Protein AF-A0A813LW85-F1 (afdb_monomer)

Secondary structure (DSSP, 8-state):
-PPPP-----HHHHHTS-HHHHHHHHHHHHHHHHHHHHHT---SSHHHHHHHHHHHHHHHT--HHHHHHHHHHHHHH-GGGTTT-HHHHHHHHHHHHH----------HHHHHHHHHHHHHTT-HHHHHHHHHHHHHT--HHHHHH---TTSTT---TTTT--HHHHHHHHHHHHHHTT-----TTGGGGTTTTTTT--HHHHHHHTT-S-HHHHHHHHHHHHHHHHHHHHHHHHTHHHHHHHHHH---S-SS--TT-----S---HHHHHHH--

Structure (mmCIF, N/CA/C/O backbone):
data_AF-A0A813LW85-F1
#
_entry.id   AF-A0A813LW85-F1
#
loop_
_atom_site.group_PDB
_atom_site.id
_atom_site.type_symbol
_atom_site.label_atom_id
_atom_site.label_alt_id
_atom_site.label_comp_id
_atom_site.label_asym_id
_atom_site.label_entity_id
_atom_site.label_seq_id
_atom_site.pdbx_PDB_ins_code
_atom_site.Cartn_x
_atom_site.Cartn_y
_atom_site.Cartn_z
_atom_site.occupancy
_atom_site.B_iso_or_equiv
_atom_site.auth_seq_id
_atom_site.auth_comp_id
_atom_site.auth_asym_id
_atom_site.auth_atom_id
_atom_site.pdbx_PDB_model_num
ATOM 1 N N . MET A 1 1 ? 9.545 -14.400 -36.580 1.00 50.72 1 MET A N 1
ATOM 2 C CA . MET A 1 1 ? 9.405 -14.314 -35.108 1.00 50.72 1 MET A CA 1
ATOM 3 C C . MET A 1 1 ? 10.686 -13.725 -34.541 1.00 50.72 1 MET A C 1
ATOM 5 O O . MET A 1 1 ? 11.704 -14.405 -34.550 1.00 50.72 1 MET A O 1
ATOM 9 N N . ILE A 1 2 ? 10.669 -12.461 -34.119 1.00 50.00 2 ILE A N 1
ATOM 10 C CA . ILE A 1 2 ? 11.832 -11.831 -33.481 1.00 50.00 2 ILE A CA 1
ATOM 11 C C . ILE A 1 2 ? 11.899 -12.356 -32.045 1.00 50.00 2 ILE A C 1
ATOM 13 O O . ILE A 1 2 ? 10.949 -12.202 -31.279 1.00 50.00 2 ILE A O 1
ATOM 17 N N . ARG A 1 3 ? 12.985 -13.051 -31.694 1.00 51.91 3 ARG A N 1
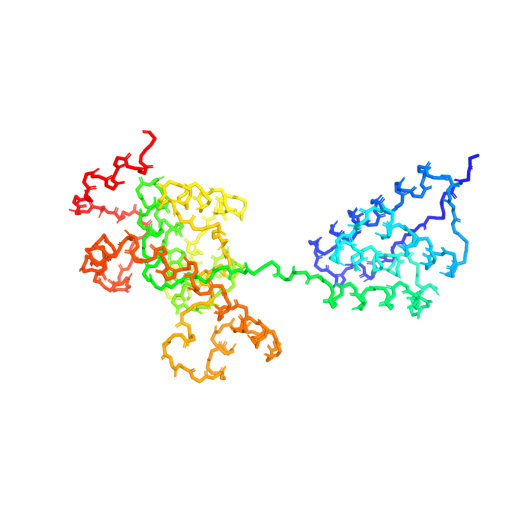ATOM 18 C CA . ARG A 1 3 ? 13.191 -13.559 -30.335 1.00 51.91 3 ARG A CA 1
ATOM 19 C C . ARG A 1 3 ? 13.613 -12.369 -29.467 1.00 51.91 3 ARG A C 1
ATOM 21 O O . ARG A 1 3 ? 14.644 -11.775 -29.778 1.00 51.91 3 ARG A O 1
ATOM 28 N N . PRO A 1 4 ? 12.861 -11.995 -28.419 1.00 56.00 4 PRO A N 1
ATOM 29 C CA . PRO A 1 4 ? 13.259 -10.883 -27.569 1.00 56.00 4 PRO A CA 1
ATOM 30 C C . PRO A 1 4 ? 14.646 -11.164 -26.969 1.00 56.00 4 PRO A C 1
ATOM 32 O O . P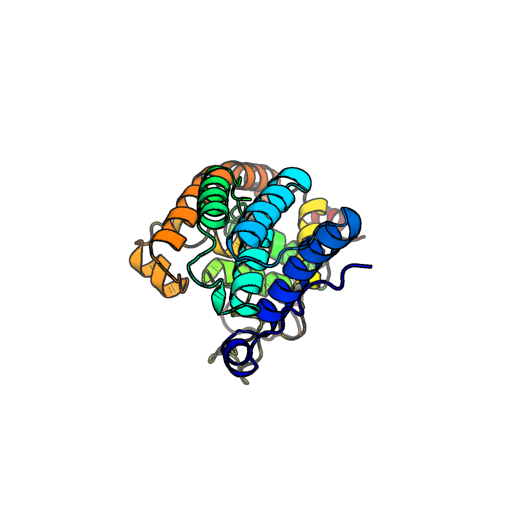RO A 1 4 ? 14.936 -12.323 -26.636 1.00 56.00 4 PRO A O 1
ATOM 35 N N . PRO A 1 5 ? 15.512 -10.142 -26.839 1.00 59.53 5 PRO A N 1
ATOM 36 C CA . PRO A 1 5 ? 16.817 -10.311 -26.216 1.00 59.53 5 PRO A CA 1
ATOM 37 C C . PRO A 1 5 ? 16.637 -10.915 -24.823 1.00 59.53 5 PRO A C 1
ATOM 39 O O . PRO A 1 5 ? 15.763 -10.513 -24.050 1.00 59.53 5 PRO A O 1
ATOM 42 N N . ALA A 1 6 ? 17.441 -11.931 -24.513 1.00 68.88 6 ALA A N 1
ATOM 43 C CA . ALA A 1 6 ? 17.325 -12.660 -23.261 1.00 68.88 6 ALA A CA 1
ATOM 44 C C . ALA A 1 6 ? 17.820 -11.786 -22.099 1.00 68.88 6 ALA A C 1
ATOM 46 O O . ALA A 1 6 ? 18.985 -11.846 -21.717 1.00 68.88 6 ALA A O 1
ATOM 47 N N . LEU A 1 7 ? 16.919 -10.993 -21.520 1.00 74.12 7 LEU A N 1
ATOM 48 C CA . LEU A 1 7 ? 17.138 -10.297 -20.257 1.00 74.12 7 LEU A CA 1
ATOM 49 C C . LEU A 1 7 ? 17.385 -11.340 -19.157 1.00 74.12 7 LEU A C 1
ATOM 51 O O . LEU A 1 7 ? 16.452 -11.969 -18.652 1.00 74.12 7 LEU A O 1
ATOM 55 N N . ARG A 1 8 ? 18.656 -11.556 -18.804 1.00 75.31 8 ARG A N 1
ATOM 56 C CA . ARG A 1 8 ? 19.068 -12.481 -17.744 1.00 75.31 8 ARG A CA 1
ATOM 57 C C . ARG A 1 8 ? 19.844 -11.713 -16.677 1.00 75.31 8 ARG A C 1
ATOM 59 O O . ARG A 1 8 ? 20.945 -11.244 -16.951 1.00 75.31 8 ARG A O 1
ATOM 66 N N . PRO A 1 9 ? 19.310 -11.589 -15.453 1.00 76.81 9 PRO A N 1
ATOM 67 C CA . PRO A 1 9 ? 20.045 -10.948 -14.374 1.00 76.81 9 PRO A CA 1
ATOM 68 C C . PRO A 1 9 ? 21.252 -11.801 -13.969 1.00 76.81 9 PRO A C 1
ATOM 70 O O . PRO A 1 9 ? 21.152 -13.025 -13.858 1.00 76.81 9 PRO A O 1
ATOM 73 N N . ALA A 1 10 ? 22.386 -11.149 -13.704 1.00 76.88 10 ALA A N 1
ATOM 74 C CA . ALA A 1 10 ? 23.555 -11.821 -13.146 1.00 76.88 10 ALA A CA 1
ATOM 75 C C . ALA A 1 10 ? 23.212 -12.431 -11.764 1.00 76.88 10 ALA A C 1
ATOM 77 O O . ALA A 1 10 ? 22.616 -11.742 -10.932 1.00 76.88 10 ALA A O 1
ATOM 78 N N . PRO A 1 11 ? 23.608 -13.681 -11.452 1.00 77.25 11 PRO A N 1
ATOM 79 C CA . PRO A 1 11 ? 23.249 -14.335 -10.186 1.00 77.25 11 PRO A CA 1
ATOM 80 C C . PRO A 1 11 ? 23.641 -13.523 -8.940 1.00 77.25 11 PRO A C 1
ATOM 82 O O . PRO A 1 11 ? 22.876 -13.416 -7.980 1.00 77.25 11 PRO A O 1
ATOM 85 N N . VAL A 1 12 ? 24.806 -12.869 -8.990 1.00 80.56 12 VAL A N 1
ATOM 86 C CA . VAL A 1 12 ? 25.365 -12.070 -7.887 1.00 80.56 12 VAL A CA 1
ATOM 87 C C . VAL A 1 12 ? 24.507 -10.842 -7.562 1.00 80.56 12 VAL A C 1
ATOM 89 O O . VAL A 1 12 ? 24.385 -10.455 -6.399 1.00 80.56 12 VAL A O 1
ATOM 92 N N . SER A 1 13 ? 23.879 -10.220 -8.564 1.00 79.31 13 SER A N 1
ATOM 93 C CA . SER A 1 13 ? 23.076 -9.010 -8.357 1.00 79.31 13 SER A CA 1
ATOM 94 C C . SER A 1 13 ? 21.699 -9.315 -7.754 1.00 79.31 13 SER A C 1
ATOM 96 O O . SER A 1 13 ? 21.132 -8.468 -7.058 1.00 79.31 13 SER A O 1
ATOM 98 N N . LEU A 1 14 ? 21.186 -10.534 -7.961 1.00 82.50 14 LEU A N 1
ATOM 99 C CA . LEU A 1 14 ? 19.958 -11.020 -7.332 1.00 82.50 14 LEU A CA 1
ATOM 100 C C . LEU A 1 14 ? 20.158 -11.386 -5.861 1.00 82.50 14 LEU A C 1
ATOM 102 O O . LEU A 1 14 ? 19.285 -11.079 -5.052 1.00 82.50 14 LEU A O 1
ATOM 106 N N . ALA A 1 15 ? 21.302 -11.981 -5.505 1.00 83.00 15 ALA A N 1
ATOM 107 C CA . ALA A 1 15 ? 21.584 -12.438 -4.141 1.00 83.00 15 ALA A CA 1
ATOM 108 C C . ALA A 1 15 ? 21.560 -11.307 -3.093 1.00 83.00 15 ALA A C 1
ATOM 110 O O . ALA A 1 15 ? 21.264 -11.541 -1.927 1.00 83.00 15 ALA A O 1
ATOM 111 N N . ARG A 1 16 ? 21.827 -10.060 -3.507 1.00 87.38 16 ARG A N 1
ATOM 112 C CA . ARG A 1 16 ? 21.812 -8.880 -2.622 1.00 87.38 16 ARG A CA 1
ATOM 113 C C . ARG A 1 16 ? 20.416 -8.306 -2.362 1.00 87.38 16 ARG A C 1
ATOM 115 O O . ARG A 1 16 ? 20.284 -7.364 -1.583 1.00 87.38 16 ARG A O 1
ATOM 122 N N . ARG A 1 17 ? 19.375 -8.793 -3.043 1.00 87.69 17 ARG A N 1
ATOM 123 C CA . ARG A 1 17 ? 18.021 -8.227 -2.965 1.00 87.69 17 ARG A CA 1
ATOM 124 C C . ARG A 1 17 ? 17.099 -9.134 -2.164 1.00 87.69 17 ARG A C 1
ATOM 126 O O . ARG A 1 17 ? 17.175 -10.354 -2.243 1.00 87.69 17 ARG A O 1
ATOM 133 N N . GLN A 1 18 ? 16.167 -8.518 -1.441 1.00 86.50 18 GLN A N 1
ATOM 134 C CA . GLN A 1 18 ? 15.122 -9.251 -0.731 1.00 86.50 18 GLN A CA 1
ATOM 135 C C . GLN A 1 18 ? 14.281 -10.090 -1.721 1.00 86.50 18 GLN A C 1
ATOM 137 O O . GLN A 1 18 ? 13.931 -9.579 -2.794 1.00 86.50 18 GLN A O 1
ATOM 142 N N . PRO A 1 19 ? 13.899 -11.339 -1.384 1.00 86.62 19 PRO A N 1
ATOM 143 C CA . PRO A 1 19 ? 13.147 -12.217 -2.291 1.00 86.62 19 PRO A CA 1
ATOM 144 C C . PRO A 1 19 ? 11.820 -11.621 -2.790 1.00 86.62 19 PRO A C 1
ATOM 146 O O . PRO A 1 19 ? 11.432 -11.808 -3.948 1.00 86.62 19 PRO A O 1
ATOM 149 N N . SER A 1 20 ? 11.142 -10.844 -1.941 1.00 86.12 20 SER A N 1
ATOM 150 C CA . SER A 1 20 ? 9.914 -10.123 -2.295 1.00 86.12 20 SER A CA 1
ATOM 151 C C . SER A 1 20 ? 10.159 -9.064 -3.375 1.00 86.12 20 SER A C 1
ATOM 153 O O . SER A 1 20 ? 9.377 -8.952 -4.321 1.00 86.12 20 SER A O 1
ATOM 155 N N . THR A 1 21 ? 11.279 -8.341 -3.296 1.00 90.62 21 THR A N 1
ATOM 156 C CA . THR A 1 21 ? 11.695 -7.359 -4.306 1.00 90.62 21 THR A CA 1
ATOM 157 C C . THR A 1 21 ? 11.977 -8.031 -5.644 1.00 90.62 21 THR A C 1
ATOM 159 O O . THR A 1 21 ? 11.500 -7.558 -6.672 1.00 90.62 21 THR A O 1
ATOM 162 N N . VAL A 1 22 ? 12.692 -9.163 -5.643 1.00 91.50 22 VAL A N 1
ATOM 163 C CA . VAL A 1 22 ? 12.979 -9.926 -6.872 1.00 91.50 22 VAL A CA 1
ATOM 164 C C . VAL A 1 22 ? 11.690 -10.432 -7.517 1.00 91.50 22 VAL A C 1
ATOM 166 O O . VAL A 1 22 ? 11.515 -10.318 -8.730 1.00 91.50 22 VAL A O 1
ATOM 169 N N . THR A 1 23 ? 10.757 -10.938 -6.709 1.00 91.62 23 THR A N 1
ATOM 170 C CA . THR A 1 23 ? 9.430 -11.356 -7.182 1.00 91.62 23 THR A CA 1
ATOM 171 C C . THR A 1 23 ? 8.680 -10.190 -7.828 1.00 91.62 23 THR A C 1
ATOM 173 O O . THR A 1 23 ? 8.127 -10.337 -8.919 1.00 91.62 23 THR A O 1
ATOM 176 N N . ASN A 1 24 ? 8.709 -9.006 -7.206 1.00 93.56 24 ASN A N 1
ATOM 177 C CA . ASN A 1 24 ? 8.063 -7.820 -7.760 1.00 93.56 24 ASN A CA 1
ATOM 178 C C . ASN A 1 24 ? 8.712 -7.350 -9.073 1.00 93.56 24 ASN A C 1
ATOM 180 O O . ASN A 1 24 ? 7.995 -7.025 -10.017 1.00 93.56 24 ASN A O 1
ATOM 184 N N . TYR A 1 25 ? 10.044 -7.361 -9.154 1.00 95.69 25 TYR A N 1
ATOM 185 C CA . TYR A 1 25 ? 10.794 -7.026 -10.369 1.00 95.69 25 TYR A CA 1
ATOM 186 C C . TYR A 1 25 ? 10.431 -7.950 -11.525 1.00 95.69 25 TYR A C 1
ATOM 188 O O . TYR A 1 25 ? 10.063 -7.472 -12.594 1.00 95.69 25 TYR A O 1
ATOM 196 N N . ARG A 1 26 ? 10.445 -9.268 -11.291 1.00 94.12 26 ARG A N 1
ATOM 197 C CA . ARG A 1 26 ? 10.040 -10.262 -12.295 1.00 94.12 26 ARG A CA 1
ATOM 198 C C . ARG A 1 26 ? 8.621 -10.015 -12.787 1.00 94.12 26 ARG A C 1
ATOM 200 O O . ARG A 1 26 ? 8.392 -10.002 -13.989 1.00 94.12 26 ARG A O 1
ATOM 207 N N . ARG A 1 27 ? 7.681 -9.790 -11.865 1.00 96.31 27 ARG A N 1
ATOM 208 C CA . ARG A 1 27 ? 6.279 -9.526 -12.205 1.00 96.31 27 ARG A CA 1
ATOM 209 C C . ARG A 1 27 ? 6.133 -8.288 -13.092 1.00 96.31 27 ARG A C 1
ATOM 211 O O . ARG A 1 27 ? 5.474 -8.373 -14.119 1.00 96.31 27 ARG A O 1
ATOM 218 N N . CYS A 1 28 ? 6.731 -7.160 -12.709 1.00 97.50 28 CYS A N 1
ATOM 219 C CA . CYS A 1 28 ? 6.573 -5.902 -13.446 1.00 97.50 28 CYS A CA 1
ATOM 220 C C . CYS A 1 28 ? 7.301 -5.934 -14.795 1.00 97.50 28 CYS A C 1
ATOM 222 O O . CYS A 1 28 ? 6.727 -5.523 -15.798 1.00 97.50 28 CYS A O 1
ATOM 224 N N . LEU A 1 29 ? 8.507 -6.509 -14.846 1.00 96.81 29 LEU A N 1
ATOM 225 C CA . LEU A 1 29 ? 9.231 -6.708 -16.102 1.00 96.81 29 LEU A CA 1
ATOM 226 C C . LEU A 1 29 ? 8.462 -7.626 -17.061 1.00 96.81 29 LEU A C 1
ATOM 228 O O . LEU A 1 29 ? 8.415 -7.364 -18.255 1.00 96.81 29 LEU A O 1
ATOM 232 N N . LEU A 1 30 ? 7.819 -8.681 -16.552 1.00 95.81 30 LEU A N 1
ATOM 233 C CA . LEU A 1 30 ? 7.014 -9.577 -17.381 1.00 95.81 30 LEU A CA 1
ATOM 234 C C . LEU A 1 30 ? 5.791 -8.874 -17.987 1.00 95.81 30 LEU A C 1
ATOM 236 O O . LEU A 1 30 ? 5.419 -9.200 -19.109 1.00 95.81 30 LEU A O 1
ATOM 240 N N . LEU A 1 31 ? 5.169 -7.924 -17.279 1.00 96.88 31 LEU A N 1
ATOM 241 C CA . LEU A 1 31 ? 4.070 -7.122 -17.837 1.00 96.88 31 LEU A CA 1
ATOM 242 C C . LEU A 1 31 ? 4.548 -6.279 -19.025 1.00 96.88 31 LEU A C 1
ATOM 244 O O . LEU A 1 31 ? 3.904 -6.299 -20.070 1.00 96.88 31 LEU A O 1
ATOM 248 N N . PHE A 1 32 ? 5.701 -5.622 -18.883 1.00 97.50 32 PHE A N 1
ATOM 249 C CA . PHE A 1 32 ? 6.344 -4.882 -19.968 1.00 97.50 32 PHE A CA 1
ATOM 250 C C . PHE A 1 32 ? 6.691 -5.793 -21.158 1.00 97.50 32 PHE A C 1
ATOM 252 O O . PHE A 1 32 ? 6.283 -5.531 -22.282 1.00 97.50 32 PHE A O 1
ATOM 259 N N . LEU A 1 33 ? 7.356 -6.927 -20.919 1.00 96.38 33 LEU A N 1
ATOM 260 C CA . LEU A 1 33 ? 7.738 -7.850 -21.996 1.00 96.38 33 LEU A CA 1
ATOM 261 C C . LEU A 1 33 ? 6.530 -8.463 -22.717 1.00 96.38 33 LEU A C 1
ATOM 263 O O . LEU A 1 33 ? 6.587 -8.687 -23.925 1.00 96.38 33 LEU A O 1
ATOM 267 N N . LYS A 1 34 ? 5.427 -8.723 -22.002 1.00 96.12 34 LYS A N 1
ATOM 268 C CA . LYS A 1 34 ? 4.160 -9.146 -22.617 1.00 96.12 34 LYS A CA 1
ATOM 269 C C . LYS A 1 34 ? 3.586 -8.062 -23.522 1.00 96.12 34 LYS A C 1
ATOM 271 O O . LYS A 1 34 ? 3.104 -8.391 -24.600 1.00 96.12 34 LYS A O 1
ATOM 276 N N . TRP A 1 35 ? 3.654 -6.800 -23.102 1.00 97.31 35 TRP A N 1
ATOM 277 C CA . TRP A 1 35 ? 3.246 -5.674 -23.936 1.00 97.31 35 TRP A CA 1
ATOM 278 C C . TRP A 1 35 ? 4.113 -5.561 -25.195 1.00 97.31 35 TRP A C 1
ATOM 280 O O . TRP A 1 35 ? 3.555 -5.438 -26.284 1.00 97.31 35 TRP A O 1
ATOM 290 N N . CYS A 1 36 ? 5.440 -5.715 -25.075 1.00 97.12 36 CYS A N 1
ATOM 291 C CA . CYS A 1 36 ? 6.332 -5.730 -26.237 1.00 97.12 36 CYS A CA 1
ATOM 292 C C . CYS A 1 36 ? 5.972 -6.856 -27.213 1.00 97.12 36 CYS A C 1
ATOM 294 O O . CYS A 1 36 ? 5.861 -6.632 -28.415 1.00 97.12 36 CYS A O 1
ATOM 296 N N . ALA A 1 37 ? 5.746 -8.065 -26.689 1.00 95.50 37 ALA A N 1
ATOM 297 C CA . ALA A 1 37 ? 5.368 -9.221 -27.495 1.00 95.50 37 ALA A CA 1
ATOM 298 C C . ALA A 1 37 ? 4.016 -9.025 -28.200 1.00 95.50 37 ALA A C 1
ATOM 300 O O . ALA A 1 37 ? 3.881 -9.404 -29.360 1.00 95.50 37 ALA A O 1
ATOM 301 N N . TYR A 1 38 ? 3.038 -8.417 -27.523 1.00 96.44 38 TYR A N 1
ATOM 302 C CA . TYR A 1 38 ? 1.723 -8.118 -28.093 1.00 96.44 38 TYR A CA 1
ATOM 303 C C . TYR A 1 38 ? 1.803 -7.104 -29.244 1.00 96.44 38 TYR A C 1
ATOM 305 O O . TYR A 1 38 ? 1.159 -7.303 -30.268 1.00 96.44 38 TYR A O 1
ATOM 313 N N . HIS A 1 39 ? 2.629 -6.061 -29.111 1.00 96.81 39 HIS A N 1
ATOM 314 C CA . HIS A 1 39 ? 2.818 -5.038 -30.152 1.00 96.81 39 HIS A CA 1
ATOM 315 C C . HIS A 1 39 ? 3.866 -5.421 -31.208 1.00 96.81 39 HIS A C 1
ATOM 317 O O . HIS A 1 39 ? 4.127 -4.648 -32.125 1.00 96.81 39 HIS A O 1
ATOM 323 N N . GLY A 1 40 ? 4.492 -6.597 -31.094 1.00 96.19 40 GLY A N 1
ATOM 324 C CA . GLY A 1 40 ? 5.534 -7.037 -32.023 1.00 96.19 40 GLY A CA 1
ATOM 325 C C . GLY A 1 40 ? 6.800 -6.173 -31.999 1.00 96.19 40 GLY A C 1
ATOM 326 O O . GLY A 1 40 ? 7.567 -6.196 -32.960 1.00 96.19 40 GLY A O 1
ATOM 327 N N . VAL A 1 41 ? 7.034 -5.424 -30.918 1.00 96.69 41 VAL A N 1
ATOM 328 C CA . VAL A 1 41 ? 8.195 -4.539 -30.768 1.00 96.69 41 VAL A CA 1
ATOM 329 C C . VAL A 1 41 ? 9.343 -5.252 -30.058 1.00 96.69 41 VAL A C 1
ATOM 331 O O . VAL A 1 41 ? 9.154 -6.103 -29.185 1.00 96.69 41 VAL A O 1
ATOM 334 N N . SER A 1 42 ? 10.568 -4.895 -30.431 1.00 95.06 42 SER A N 1
ATOM 335 C CA . SER A 1 42 ? 11.794 -5.401 -29.815 1.00 95.06 42 SER A CA 1
ATOM 336 C C . SER A 1 42 ? 12.820 -4.282 -29.716 1.00 95.06 42 SER A C 1
ATOM 338 O O . SER A 1 42 ? 12.796 -3.354 -30.518 1.00 95.06 42 SER A O 1
ATOM 340 N N . PHE A 1 43 ? 13.739 -4.392 -28.766 1.00 94.81 43 PHE A N 1
ATOM 341 C CA . PHE A 1 43 ? 14.836 -3.449 -28.584 1.00 94.81 43 PHE A CA 1
ATOM 342 C C . PHE A 1 43 ? 16.172 -4.176 -28.725 1.00 94.81 43 PHE A C 1
ATOM 344 O O . PHE A 1 43 ? 16.309 -5.332 -28.334 1.00 94.81 43 PHE A O 1
ATOM 351 N N . SER A 1 44 ? 17.161 -3.488 -29.279 1.00 93.81 44 SER A N 1
ATOM 352 C CA . SER A 1 44 ? 18.557 -3.931 -29.370 1.00 93.81 44 SER A CA 1
ATOM 353 C C . SER A 1 44 ? 19.513 -2.926 -28.733 1.00 93.81 44 SER A C 1
ATOM 355 O O . SER A 1 44 ? 20.620 -3.296 -28.346 1.00 93.81 44 SER A O 1
ATOM 357 N N . THR A 1 45 ? 19.089 -1.668 -28.590 1.00 95.44 45 THR A N 1
ATOM 358 C CA . THR A 1 45 ? 19.878 -0.603 -27.968 1.00 95.44 45 THR A CA 1
ATOM 359 C C . THR A 1 45 ? 19.253 -0.125 -26.651 1.00 95.44 45 THR A C 1
ATOM 361 O O . THR A 1 45 ? 18.043 -0.264 -26.450 1.00 95.44 45 THR A O 1
ATOM 364 N N . PRO A 1 46 ? 20.054 0.467 -25.747 1.00 96.81 46 PRO A N 1
ATOM 365 C CA . PRO A 1 46 ? 19.551 1.076 -24.516 1.00 96.81 46 PRO A CA 1
ATOM 366 C C . PRO A 1 46 ? 18.503 2.171 -24.760 1.00 96.81 46 PRO A C 1
ATOM 368 O O . PRO A 1 46 ? 17.516 2.219 -24.040 1.00 96.81 46 PRO A O 1
ATOM 371 N N . TRP A 1 47 ? 18.670 2.988 -25.805 1.00 97.38 47 TRP A N 1
ATOM 372 C CA . TRP A 1 47 ? 17.699 4.020 -26.192 1.00 97.38 47 TRP A CA 1
ATOM 373 C C . TRP A 1 47 ? 16.344 3.436 -26.600 1.00 97.38 47 TRP A C 1
ATOM 375 O O . TRP A 1 47 ? 15.320 3.883 -26.105 1.00 97.38 47 TRP A O 1
ATOM 385 N N . GLN A 1 48 ? 16.328 2.374 -27.414 1.00 96.88 48 GLN A N 1
ATOM 386 C CA . GLN A 1 48 ? 15.077 1.693 -27.770 1.00 96.88 48 GLN A CA 1
ATOM 387 C C . GLN A 1 48 ? 14.375 1.106 -26.541 1.00 96.88 48 GLN A C 1
ATOM 389 O O . GLN A 1 48 ? 13.153 1.110 -26.462 1.00 96.88 48 GLN A O 1
ATOM 394 N N . LEU A 1 49 ? 15.138 0.579 -25.579 1.00 97.12 49 LEU A N 1
ATOM 395 C CA . LEU A 1 49 ? 14.569 0.100 -24.321 1.00 97.12 49 LEU A CA 1
ATOM 396 C C . LEU A 1 49 ? 13.975 1.250 -23.492 1.00 97.12 49 LEU A C 1
ATOM 398 O O . LEU A 1 49 ? 12.925 1.059 -22.883 1.00 97.12 49 LEU A O 1
ATOM 402 N N . ASP A 1 50 ? 14.635 2.410 -23.463 1.00 98.31 50 ASP A N 1
ATOM 403 C CA . ASP A 1 50 ? 14.167 3.613 -22.766 1.00 98.31 50 ASP A CA 1
ATOM 404 C C . ASP A 1 50 ? 12.833 4.104 -23.351 1.00 98.31 50 ASP A C 1
ATOM 406 O O . ASP A 1 50 ? 11.842 4.201 -22.624 1.00 98.31 50 ASP A O 1
ATOM 410 N N . ASP A 1 51 ? 12.780 4.279 -24.675 1.00 98.25 51 ASP A N 1
ATOM 411 C CA . ASP A 1 51 ? 11.583 4.700 -25.413 1.00 98.25 51 ASP A CA 1
ATOM 412 C C . ASP A 1 51 ? 10.415 3.730 -25.190 1.00 98.25 51 ASP A C 1
ATOM 414 O O . ASP A 1 51 ? 9.321 4.143 -24.806 1.00 98.25 51 ASP A O 1
ATOM 418 N N . LEU A 1 52 ? 10.650 2.421 -25.351 1.00 98.12 52 LEU A N 1
ATOM 419 C CA . LEU A 1 52 ? 9.603 1.409 -25.184 1.00 98.12 52 LEU A CA 1
ATOM 420 C C . LEU A 1 52 ? 9.088 1.327 -23.743 1.00 98.12 52 LEU A C 1
ATOM 422 O O . LEU A 1 52 ? 7.910 1.045 -23.530 1.00 98.12 52 LEU A O 1
ATOM 426 N N . LEU A 1 53 ? 9.944 1.542 -22.738 1.00 98.25 53 LEU A N 1
ATOM 427 C CA . LEU A 1 53 ? 9.505 1.595 -21.342 1.00 98.25 53 LEU A CA 1
ATOM 428 C C . LEU A 1 53 ? 8.561 2.778 -21.115 1.00 98.25 53 LEU A C 1
ATOM 430 O O . LEU A 1 53 ? 7.528 2.609 -20.461 1.00 98.25 53 LEU A O 1
ATOM 434 N N . VAL A 1 54 ? 8.899 3.952 -21.652 1.00 98.25 54 VAL A N 1
ATOM 435 C CA . VAL A 1 54 ? 8.049 5.147 -21.575 1.00 98.25 54 VAL A CA 1
ATOM 436 C C . VAL A 1 54 ? 6.734 4.926 -22.322 1.00 98.25 54 VAL A C 1
ATOM 438 O O . VAL A 1 54 ? 5.667 5.155 -21.755 1.00 98.25 54 VAL A O 1
ATOM 441 N N . GLU A 1 55 ? 6.783 4.403 -23.545 1.00 98.12 55 GLU A N 1
ATOM 442 C CA . GLU A 1 55 ? 5.590 4.107 -24.342 1.00 98.12 55 GLU A CA 1
ATOM 443 C C . GLU A 1 55 ? 4.667 3.103 -23.637 1.00 98.12 55 GLU A C 1
ATOM 445 O O . GLU A 1 55 ? 3.450 3.305 -23.570 1.00 98.12 55 GLU A O 1
ATOM 450 N N . TRP A 1 56 ? 5.237 2.062 -23.024 1.00 98.19 56 TRP A N 1
ATOM 451 C CA . TRP A 1 56 ? 4.491 1.120 -22.193 1.00 98.19 56 TRP A CA 1
ATOM 452 C C . TRP A 1 56 ? 3.830 1.805 -20.993 1.00 98.19 56 TRP A C 1
ATOM 454 O O . TRP A 1 56 ? 2.665 1.533 -20.694 1.00 98.19 56 TRP A O 1
ATOM 464 N N . GLN A 1 57 ? 4.544 2.697 -20.297 1.00 97.25 57 GLN A N 1
ATOM 465 C CA . GLN A 1 57 ? 3.990 3.430 -19.159 1.00 97.25 57 GLN A CA 1
ATOM 466 C C . GLN A 1 57 ? 2.776 4.261 -19.571 1.00 97.25 57 GLN A C 1
ATOM 468 O O . GLN A 1 57 ? 1.753 4.192 -18.886 1.00 97.25 57 GLN A O 1
ATOM 473 N N . VAL A 1 58 ? 2.875 4.987 -20.686 1.00 96.56 58 VAL A N 1
ATOM 474 C CA . VAL A 1 58 ? 1.807 5.849 -21.206 1.00 96.56 58 VAL A CA 1
ATOM 475 C C . VAL A 1 58 ? 0.618 5.009 -21.672 1.00 96.56 58 VAL A C 1
ATOM 477 O O . VAL A 1 58 ? -0.517 5.264 -21.272 1.00 96.56 58 VAL A O 1
ATOM 480 N N . THR A 1 59 ? 0.876 3.959 -22.453 1.00 97.12 59 THR A N 1
ATOM 481 C CA . THR A 1 59 ? -0.164 3.115 -23.063 1.00 97.12 59 THR A CA 1
ATOM 482 C C . THR A 1 59 ? -0.940 2.309 -22.024 1.00 97.12 59 THR A C 1
ATOM 484 O O . THR A 1 59 ? -2.162 2.201 -22.093 1.00 97.12 59 THR A O 1
ATOM 487 N N . ASN A 1 60 ? -0.247 1.732 -21.038 1.00 96.25 60 ASN A N 1
ATOM 488 C CA . ASN A 1 60 ? -0.869 0.881 -20.021 1.00 96.25 60 ASN A CA 1
ATOM 489 C C . ASN A 1 60 ? -1.217 1.615 -18.727 1.00 96.25 60 ASN A C 1
ATOM 491 O O . ASN A 1 60 ? -1.746 0.974 -17.816 1.00 96.25 60 ASN A O 1
ATOM 495 N N . GLN A 1 61 ? -0.890 2.907 -18.621 1.00 94.38 61 GLN A N 1
ATOM 496 C CA . GLN A 1 61 ? -1.027 3.695 -17.394 1.00 94.38 61 GLN A CA 1
ATOM 497 C C . GLN A 1 61 ? -0.421 2.963 -16.186 1.00 94.38 61 GLN A C 1
ATOM 499 O O . GLN A 1 61 ? -1.032 2.836 -15.120 1.00 94.38 61 GLN A O 1
ATOM 504 N N . ALA A 1 62 ? 0.783 2.409 -16.369 1.00 95.31 62 ALA A N 1
ATOM 505 C CA . ALA A 1 62 ? 1.444 1.639 -15.324 1.00 95.31 62 ALA A CA 1
ATOM 506 C C . ALA A 1 62 ? 1.610 2.503 -14.065 1.00 95.31 62 ALA A C 1
ATOM 508 O O . ALA A 1 62 ? 2.077 3.642 -14.126 1.00 95.31 62 ALA A O 1
ATOM 509 N N . THR A 1 63 ? 1.260 1.955 -12.898 1.00 93.88 63 THR A N 1
ATOM 510 C CA . THR A 1 63 ? 1.416 2.701 -11.640 1.00 93.88 63 THR A CA 1
ATOM 511 C C . THR A 1 63 ? 2.891 3.042 -11.407 1.00 93.88 63 THR A C 1
ATOM 513 O O . THR A 1 63 ? 3.769 2.252 -11.764 1.00 93.88 63 THR A O 1
ATOM 516 N N . LYS A 1 64 ? 3.184 4.152 -10.710 1.00 93.69 64 LYS A N 1
ATOM 517 C CA . LYS A 1 64 ? 4.562 4.564 -10.361 1.00 93.69 64 LYS A CA 1
ATOM 518 C C . LYS A 1 64 ? 5.416 3.396 -9.852 1.00 93.69 64 LYS A C 1
ATOM 520 O O . LYS A 1 64 ? 6.546 3.200 -10.287 1.00 93.69 64 LYS A O 1
ATOM 525 N N . SER A 1 65 ? 4.867 2.588 -8.940 1.00 93.00 65 SER A N 1
ATOM 526 C CA . SER A 1 65 ? 5.583 1.449 -8.349 1.00 93.00 65 SER A CA 1
ATOM 527 C C . SER A 1 65 ? 5.858 0.310 -9.337 1.00 93.00 65 SER A C 1
ATOM 529 O O . SER A 1 65 ? 6.914 -0.317 -9.258 1.00 93.00 65 SER A O 1
ATOM 531 N N . GLN A 1 66 ? 4.938 0.047 -10.270 1.00 96.00 66 GLN A N 1
ATOM 532 C CA . GLN A 1 66 ? 5.130 -0.943 -11.330 1.00 96.00 66 GLN A CA 1
ATOM 533 C C . GLN A 1 66 ? 6.178 -0.464 -12.329 1.00 96.00 66 GLN A C 1
ATOM 535 O O . GLN A 1 66 ? 7.081 -1.230 -12.660 1.00 96.00 66 GLN A O 1
ATOM 540 N N . PHE A 1 67 ? 6.095 0.801 -12.748 1.00 97.56 67 PHE A N 1
ATOM 541 C CA . PHE A 1 67 ? 7.041 1.395 -13.685 1.00 97.56 67 PHE A CA 1
ATOM 542 C C . PHE A 1 67 ? 8.461 1.435 -13.106 1.00 97.56 67 PHE A C 1
ATOM 544 O O . PHE A 1 67 ? 9.389 0.904 -13.712 1.00 97.56 67 PHE A O 1
ATOM 551 N N . ALA A 1 68 ? 8.620 1.919 -11.868 1.00 97.06 68 ALA A N 1
ATOM 552 C CA . ALA A 1 68 ? 9.904 1.915 -11.165 1.00 97.06 68 ALA A CA 1
ATOM 553 C C . ALA A 1 68 ? 10.502 0.505 -11.030 1.00 97.06 68 ALA A C 1
ATOM 555 O O . ALA A 1 68 ? 11.707 0.307 -11.194 1.00 97.06 68 ALA A O 1
ATOM 556 N N . ALA A 1 69 ? 9.664 -0.490 -10.720 1.00 96.94 69 ALA A N 1
ATOM 557 C CA . ALA A 1 69 ? 10.098 -1.875 -10.592 1.00 96.94 69 ALA A CA 1
ATOM 558 C C . ALA A 1 69 ? 10.501 -2.487 -11.939 1.00 96.94 69 ALA A C 1
ATOM 560 O O . ALA A 1 69 ? 11.476 -3.234 -11.975 1.00 96.94 69 ALA A O 1
ATOM 561 N N . ALA A 1 70 ? 9.783 -2.182 -13.024 1.00 97.56 70 ALA A N 1
ATOM 562 C CA . ALA A 1 70 ? 10.127 -2.627 -14.372 1.00 97.56 70 ALA A CA 1
ATOM 563 C C . ALA A 1 70 ? 11.443 -1.996 -14.848 1.00 97.56 70 ALA A C 1
ATOM 565 O O . ALA A 1 70 ? 12.327 -2.728 -15.284 1.00 97.56 70 ALA A O 1
ATOM 566 N N . LEU A 1 71 ? 11.614 -0.683 -14.660 1.00 97.62 71 LEU A N 1
ATOM 567 C CA . LEU A 1 71 ? 12.847 0.043 -14.972 1.00 97.62 71 LEU A CA 1
ATOM 568 C C . LEU A 1 71 ? 14.053 -0.555 -14.231 1.00 97.62 71 LEU A C 1
ATOM 570 O O . LEU A 1 71 ? 15.035 -0.964 -14.848 1.00 97.62 71 LEU A O 1
ATOM 574 N N . ALA A 1 72 ? 13.949 -0.704 -12.906 1.00 96.00 72 ALA A N 1
ATOM 575 C CA . ALA A 1 72 ? 15.017 -1.291 -12.099 1.00 96.00 72 ALA A CA 1
ATOM 576 C C . ALA A 1 72 ? 15.311 -2.752 -12.482 1.00 96.00 72 ALA A C 1
ATOM 578 O O . ALA A 1 72 ? 16.459 -3.194 -12.417 1.00 96.00 72 ALA A O 1
ATOM 579 N N . ALA A 1 73 ? 14.286 -3.518 -12.867 1.00 95.94 73 ALA A N 1
ATOM 580 C CA . ALA A 1 73 ? 14.448 -4.887 -13.339 1.00 95.94 73 ALA A CA 1
ATOM 581 C C . ALA A 1 73 ? 15.138 -4.946 -14.710 1.00 95.94 73 ALA A C 1
ATOM 583 O O . ALA A 1 73 ? 15.979 -5.820 -14.914 1.00 95.94 73 ALA A O 1
ATOM 584 N N . ALA A 1 74 ? 14.825 -4.021 -15.618 1.00 95.81 74 ALA A N 1
ATOM 585 C CA . ALA A 1 74 ? 15.445 -3.923 -16.933 1.00 95.81 74 ALA A CA 1
ATOM 586 C C . ALA A 1 74 ? 16.949 -3.624 -16.813 1.00 95.81 74 ALA A C 1
ATOM 588 O O . ALA A 1 74 ? 17.763 -4.371 -17.353 1.00 95.81 74 ALA A O 1
ATOM 589 N N . GLU A 1 75 ? 17.334 -2.635 -15.998 1.00 95.38 75 GLU A N 1
ATOM 590 C CA . GLU A 1 75 ? 18.747 -2.336 -15.707 1.00 95.38 75 GLU A CA 1
ATOM 591 C C . GLU A 1 75 ? 19.469 -3.495 -15.005 1.00 95.38 75 GLU A C 1
ATOM 593 O O . GLU A 1 75 ? 20.659 -3.729 -15.217 1.00 95.38 75 GLU A O 1
ATOM 598 N N . LEU A 1 76 ? 18.759 -4.237 -14.149 1.00 93.75 76 LEU A N 1
ATOM 599 C CA . LEU A 1 76 ? 19.318 -5.399 -13.462 1.00 93.75 76 LEU A CA 1
ATOM 600 C C . LEU A 1 76 ? 19.597 -6.561 -14.422 1.00 93.75 76 LEU A C 1
ATOM 602 O O . LEU A 1 76 ? 20.555 -7.308 -14.215 1.00 93.75 76 LEU A O 1
ATOM 606 N N . CYS A 1 77 ? 18.746 -6.732 -15.435 1.00 93.19 77 CYS A N 1
ATOM 607 C CA . CYS A 1 77 ? 18.871 -7.790 -16.433 1.00 93.19 77 CYS A CA 1
ATOM 608 C C . CYS A 1 77 ? 19.773 -7.408 -17.611 1.00 93.19 77 CYS A C 1
ATOM 610 O O . CYS A 1 77 ? 20.234 -8.300 -18.316 1.00 93.19 77 CYS A O 1
ATOM 612 N N . SER A 1 78 ? 20.025 -6.113 -17.813 1.00 91.50 78 SER A N 1
ATOM 613 C CA . SER A 1 78 ? 20.914 -5.583 -18.844 1.00 91.50 78 SER A CA 1
ATOM 614 C C . SER A 1 78 ? 21.883 -4.564 -18.232 1.00 91.50 78 SER A C 1
ATOM 616 O O . SER A 1 78 ? 21.616 -3.359 -18.248 1.00 91.50 78 SER A O 1
ATOM 618 N N . PRO A 1 79 ? 23.022 -5.020 -17.672 1.00 89.31 79 PRO A N 1
ATOM 619 C CA . PRO A 1 79 ? 23.993 -4.134 -17.031 1.00 89.31 79 PRO A CA 1
ATOM 620 C C . PRO A 1 79 ? 24.533 -3.034 -17.950 1.00 89.31 79 PRO A C 1
ATOM 622 O O . PRO A 1 79 ? 24.876 -1.964 -17.460 1.00 89.31 79 PRO A O 1
ATOM 625 N N . THR A 1 80 ? 24.574 -3.267 -19.266 1.00 91.62 80 THR A N 1
ATOM 626 C CA . THR A 1 80 ? 24.984 -2.265 -20.264 1.00 91.62 80 THR A CA 1
ATOM 627 C C . THR A 1 80 ? 24.008 -1.095 -20.357 1.00 91.62 80 THR A C 1
ATOM 629 O O . THR A 1 80 ? 24.421 0.003 -20.697 1.00 91.62 80 THR A O 1
ATOM 632 N N . CYS A 1 81 ? 22.731 -1.297 -20.017 1.00 92.81 81 CYS A N 1
ATOM 633 C CA . CYS A 1 81 ? 21.721 -0.237 -19.972 1.00 92.81 81 CYS A CA 1
ATOM 634 C C . CYS A 1 81 ? 21.714 0.524 -18.636 1.00 92.81 81 CYS A C 1
ATOM 636 O O . CYS A 1 81 ? 21.042 1.549 -18.512 1.00 92.81 81 CYS A O 1
ATOM 638 N N . LYS A 1 82 ? 22.434 0.043 -17.613 1.00 93.56 82 LYS A N 1
ATOM 639 C CA . LYS A 1 82 ? 22.451 0.686 -16.297 1.00 93.56 82 LYS A CA 1
ATOM 640 C C . LYS A 1 82 ? 23.017 2.095 -16.423 1.00 93.56 82 LYS A C 1
ATOM 642 O O . LYS A 1 82 ? 24.117 2.285 -16.929 1.00 93.56 82 LYS A O 1
ATOM 647 N N . GLY A 1 83 ? 22.281 3.086 -15.932 1.00 93.81 83 GLY A N 1
ATOM 648 C CA . GLY A 1 83 ? 22.710 4.483 -16.071 1.00 93.81 83 GLY A CA 1
ATOM 649 C C . GLY A 1 83 ? 22.194 5.170 -17.339 1.00 93.81 83 GLY A C 1
ATOM 650 O O . GLY A 1 83 ? 22.129 6.389 -17.332 1.00 93.81 83 GLY A O 1
ATOM 651 N N . GLN A 1 84 ? 21.727 4.431 -18.349 1.00 97.38 84 GLN A N 1
ATOM 652 C CA . GLN A 1 84 ? 21.471 4.984 -19.688 1.00 97.38 84 GLN A CA 1
ATOM 653 C C . GLN A 1 84 ? 19.996 5.279 -19.998 1.00 97.38 84 GLN A C 1
ATOM 655 O O . GLN A 1 84 ? 19.718 5.984 -20.959 1.00 97.38 84 GLN A O 1
ATOM 660 N N . LEU A 1 85 ? 19.065 4.772 -19.186 1.00 97.44 85 LEU A N 1
ATOM 661 C CA . LEU A 1 85 ? 17.617 4.942 -19.367 1.00 97.44 85 LEU A CA 1
ATOM 662 C C . LEU A 1 85 ? 17.148 6.284 -18.774 1.00 97.44 85 LEU A C 1
ATOM 664 O O . LEU A 1 85 ? 16.566 6.341 -17.687 1.00 97.44 85 LEU A O 1
ATOM 668 N N . ASN A 1 86 ? 17.550 7.386 -19.405 1.00 97.94 86 ASN A N 1
ATOM 669 C CA . ASN A 1 86 ? 17.362 8.733 -18.873 1.00 97.94 86 ASN A CA 1
ATOM 670 C C . ASN A 1 86 ? 15.913 9.207 -18.987 1.00 97.94 86 ASN A C 1
ATOM 672 O O . ASN A 1 86 ? 15.404 9.813 -18.040 1.00 97.94 86 ASN A O 1
ATOM 676 N N . TRP A 1 87 ? 15.235 8.903 -20.092 1.00 98.19 87 TRP A N 1
ATOM 677 C CA . TRP A 1 87 ? 13.869 9.356 -20.317 1.00 98.19 87 TRP A CA 1
ATOM 678 C C . TRP A 1 87 ? 12.890 8.644 -19.384 1.00 98.19 87 TRP A C 1
ATOM 680 O O . TRP A 1 87 ? 12.116 9.306 -18.690 1.00 98.19 87 TRP A O 1
ATOM 690 N N . ALA A 1 88 ? 13.003 7.323 -19.227 1.00 98.00 88 ALA A N 1
ATOM 691 C CA . ALA A 1 88 ? 12.205 6.568 -18.267 1.00 98.00 88 ALA A CA 1
ATOM 692 C C . ALA A 1 88 ? 12.407 7.063 -16.827 1.00 98.00 88 ALA A C 1
ATOM 694 O O . ALA A 1 88 ? 11.461 7.080 -16.039 1.00 98.00 88 ALA A O 1
ATOM 695 N N . ARG A 1 89 ? 13.611 7.522 -16.456 1.00 97.69 89 ARG A N 1
ATOM 696 C CA . ARG A 1 89 ? 13.834 8.145 -15.138 1.00 97.69 89 ARG A CA 1
ATOM 697 C C . ARG A 1 89 ? 13.164 9.502 -14.999 1.00 97.69 89 ARG A C 1
ATOM 699 O O . ARG A 1 89 ? 12.632 9.781 -13.926 1.00 97.69 89 ARG A O 1
ATOM 706 N N . MET A 1 90 ? 13.194 10.332 -16.041 1.00 97.00 90 MET A N 1
ATOM 707 C CA . MET A 1 90 ? 12.465 11.602 -16.047 1.00 97.00 90 MET A CA 1
ATOM 708 C C . MET A 1 90 ? 10.964 11.355 -15.883 1.00 97.00 90 MET A C 1
ATOM 710 O O . MET A 1 90 ? 10.369 11.876 -14.946 1.00 97.00 90 MET A O 1
ATOM 714 N N . VAL A 1 91 ? 10.390 10.444 -16.675 1.00 96.38 91 VAL A N 1
ATOM 715 C CA . VAL A 1 91 ? 8.974 10.055 -16.565 1.00 96.38 91 VAL A CA 1
ATOM 716 C C . VAL A 1 91 ? 8.655 9.491 -15.183 1.00 96.38 91 VAL A C 1
ATOM 718 O O . VAL A 1 91 ? 7.612 9.799 -14.612 1.00 96.38 91 VAL A O 1
ATOM 721 N N . LEU A 1 92 ? 9.553 8.703 -14.584 1.00 96.12 92 LEU A N 1
ATOM 722 C CA . LEU A 1 92 ? 9.362 8.200 -13.224 1.00 96.12 92 LEU A CA 1
ATOM 723 C C . LEU A 1 92 ? 9.331 9.330 -12.179 1.00 96.12 92 LEU A C 1
ATOM 725 O O . LEU A 1 92 ? 8.565 9.244 -11.215 1.00 96.12 92 LEU A O 1
ATOM 729 N N . LYS A 1 93 ? 10.139 10.379 -12.363 1.00 93.75 93 LYS A N 1
ATOM 730 C CA . LYS A 1 93 ? 10.131 11.579 -11.517 1.00 93.75 93 LYS A CA 1
ATOM 731 C C . LYS A 1 93 ? 8.842 12.385 -11.708 1.00 93.75 93 LYS A C 1
ATOM 733 O O . LYS A 1 93 ? 8.269 12.849 -10.729 1.00 93.75 93 LYS A O 1
ATOM 738 N N . ASP A 1 94 ? 8.312 12.464 -12.922 1.00 92.38 94 ASP A N 1
ATOM 739 C CA . ASP A 1 94 ? 7.027 13.130 -13.176 1.00 92.38 94 ASP A CA 1
ATOM 740 C C . ASP A 1 94 ? 5.844 12.317 -12.617 1.00 92.38 94 ASP A C 1
ATOM 742 O O . ASP A 1 94 ? 4.894 12.861 -12.046 1.00 92.38 94 ASP A O 1
ATOM 746 N N . CYS A 1 95 ? 5.939 10.984 -12.662 1.00 88.50 95 CYS A N 1
ATOM 747 C CA . CYS A 1 95 ? 5.010 10.081 -11.980 1.00 88.50 95 CYS A CA 1
ATOM 748 C C . CYS A 1 95 ? 5.028 10.274 -10.457 1.00 88.50 95 CYS A C 1
ATOM 750 O O . CYS A 1 95 ? 4.037 9.994 -9.787 1.00 88.50 95 CYS A O 1
ATOM 752 N N . GLU A 1 96 ? 6.150 10.711 -9.879 1.00 83.44 96 GLU A N 1
ATOM 753 C CA . GLU A 1 96 ? 6.238 11.024 -8.453 1.00 83.44 96 GLU A CA 1
ATOM 754 C C . GLU A 1 96 ? 5.450 12.276 -8.079 1.00 83.44 96 GLU A C 1
ATOM 756 O O . GLU A 1 96 ? 4.830 12.285 -7.017 1.00 83.44 96 GLU A O 1
ATOM 761 N N . ILE A 1 97 ? 5.416 13.272 -8.963 1.00 80.44 97 ILE A N 1
ATOM 762 C CA . ILE A 1 97 ? 4.651 14.508 -8.769 1.00 80.44 97 ILE A CA 1
ATOM 763 C C . ILE A 1 97 ? 3.145 14.237 -8.892 1.00 80.44 97 ILE A C 1
ATOM 765 O O . ILE A 1 97 ? 2.347 14.794 -8.144 1.00 80.44 97 ILE A O 1
ATOM 769 N N . THR A 1 98 ? 2.752 13.362 -9.819 1.00 76.62 98 THR A N 1
ATOM 770 C CA . THR A 1 98 ? 1.340 13.117 -10.161 1.00 76.62 98 THR A CA 1
ATOM 771 C C . THR A 1 98 ? 0.684 11.992 -9.368 1.00 76.62 98 THR A C 1
ATOM 773 O O . THR A 1 98 ? -0.544 11.944 -9.282 1.00 76.62 98 THR A O 1
ATOM 776 N N . SER A 1 99 ? 1.456 11.068 -8.783 1.00 73.19 99 SER A N 1
ATOM 777 C CA . SER A 1 99 ? 0.868 9.963 -8.030 1.00 73.19 99 SER A CA 1
ATOM 778 C C . SER A 1 99 ? 0.135 10.494 -6.801 1.00 73.19 99 SER A C 1
ATOM 780 O O . SER A 1 99 ? 0.772 10.928 -5.841 1.00 73.19 99 SER A O 1
ATOM 782 N N . VAL A 1 100 ? -1.200 10.409 -6.813 1.00 66.88 100 VAL A N 1
ATOM 783 C CA . VAL A 1 100 ? -2.017 10.630 -5.618 1.00 66.88 100 VAL A CA 1
ATOM 784 C C . VAL A 1 100 ? -1.534 9.633 -4.584 1.00 66.88 100 VAL A C 1
ATOM 786 O O . VAL A 1 100 ? -1.679 8.416 -4.741 1.00 66.88 100 VAL A O 1
ATOM 789 N N . ILE A 1 101 ? -0.883 10.141 -3.545 1.00 62.94 101 ILE A N 1
ATOM 790 C CA . ILE A 1 101 ? -0.408 9.278 -2.483 1.00 62.94 101 ILE A CA 1
ATOM 791 C C . ILE A 1 101 ? -1.662 8.739 -1.810 1.00 62.94 101 ILE A C 1
ATOM 793 O O . ILE A 1 101 ? -2.390 9.490 -1.177 1.00 62.94 101 ILE A O 1
ATOM 797 N N . SER A 1 102 ? -1.957 7.450 -1.997 1.00 64.44 102 SER A N 1
ATOM 798 C CA . SER A 1 102 ? -3.111 6.805 -1.369 1.00 64.44 102 SER A CA 1
ATOM 799 C C . SER A 1 102 ? -2.938 6.881 0.145 1.00 64.44 102 SER A C 1
ATOM 801 O O . SER A 1 102 ? -2.252 6.052 0.748 1.00 64.44 102 SER A O 1
ATOM 803 N N . HIS A 1 103 ? -3.537 7.906 0.742 1.00 61.16 103 HIS A N 1
ATOM 804 C CA . HIS A 1 103 ? -3.353 8.249 2.138 1.00 61.16 103 HIS A CA 1
ATOM 805 C C . HIS A 1 103 ? -3.851 7.113 3.026 1.00 61.16 103 HIS A C 1
ATOM 807 O O . HIS A 1 103 ? -4.943 6.569 2.844 1.00 61.16 103 HIS A O 1
ATOM 813 N N . HIS A 1 104 ? -3.041 6.735 4.010 1.00 77.00 104 HIS A N 1
ATOM 814 C CA . HIS A 1 104 ? -3.535 5.888 5.079 1.00 77.00 104 HIS A CA 1
ATOM 815 C C . HIS A 1 104 ? -4.331 6.761 6.034 1.00 77.00 104 HIS A C 1
ATOM 817 O O . HIS A 1 104 ? -3.763 7.612 6.712 1.00 77.00 104 HIS A O 1
ATOM 823 N N . ILE A 1 105 ? -5.641 6.524 6.088 1.00 85.50 105 ILE A N 1
ATOM 824 C CA . ILE A 1 105 ? -6.512 7.210 7.038 1.00 85.50 105 ILE A CA 1
ATOM 825 C C . ILE A 1 105 ? -5.996 6.910 8.440 1.00 85.50 105 ILE A C 1
ATOM 827 O O . ILE A 1 105 ? -5.774 5.730 8.758 1.00 85.50 105 ILE A O 1
ATOM 831 N N . PRO A 1 106 ? -5.751 7.943 9.254 1.00 87.25 106 PRO A N 1
ATOM 832 C CA . PRO A 1 106 ? -5.237 7.739 10.579 1.00 87.25 106 PRO A CA 1
ATOM 833 C C . PRO A 1 106 ? -6.237 6.978 11.443 1.00 87.25 106 PRO A C 1
ATOM 835 O O . PRO A 1 106 ? -7.446 7.146 11.326 1.00 87.25 106 PRO A O 1
ATOM 838 N N . MET A 1 107 ? -5.730 6.115 12.318 1.00 90.38 107 MET A N 1
ATOM 839 C CA . MET A 1 107 ? -6.534 5.379 13.292 1.00 90.38 107 MET A CA 1
ATOM 840 C C . MET A 1 107 ? -6.194 5.836 14.716 1.00 90.38 107 MET A C 1
ATOM 842 O O . MET A 1 107 ? -5.242 5.312 15.312 1.00 90.38 107 MET A O 1
ATOM 846 N N . PRO A 1 108 ? -6.895 6.850 15.258 1.00 89.12 108 PRO A N 1
ATOM 847 C CA . PRO A 1 108 ? -6.677 7.318 16.624 1.00 89.12 108 PRO A CA 1
ATOM 848 C C . PRO A 1 108 ? -6.903 6.197 17.637 1.00 89.12 108 PRO A C 1
ATOM 850 O O . PRO A 1 108 ? -7.514 5.177 17.313 1.00 89.12 108 PRO A O 1
ATOM 853 N N . LYS A 1 109 ? -6.445 6.387 18.879 1.00 88.62 109 LYS A N 1
ATOM 854 C CA . LYS A 1 109 ? -6.576 5.380 19.948 1.00 88.62 109 LYS A CA 1
ATOM 855 C C . LYS A 1 109 ? -8.019 4.887 20.092 1.00 88.62 109 LYS A C 1
ATOM 857 O O . LYS A 1 109 ? -8.256 3.690 20.176 1.00 88.62 109 LYS A O 1
ATOM 862 N N . GLN A 1 110 ? -8.974 5.809 20.042 1.00 91.00 110 GLN A N 1
ATOM 863 C CA . GLN A 1 110 ? -10.411 5.552 20.091 1.00 91.00 110 GLN A CA 1
ATOM 864 C C . GLN A 1 110 ? -10.862 4.577 18.997 1.00 91.00 110 GLN A C 1
ATOM 866 O O . GLN A 1 110 ? -11.559 3.600 19.263 1.00 91.00 110 GLN A O 1
ATOM 871 N N . LEU A 1 111 ? -10.417 4.824 17.764 1.00 92.19 111 LEU A N 1
ATOM 872 C CA . LEU A 1 111 ? -10.766 4.007 16.610 1.00 92.19 111 LEU A CA 1
ATOM 873 C C . LEU A 1 111 ? -10.069 2.642 16.659 1.00 92.19 111 LEU A C 1
ATOM 875 O O . LEU A 1 111 ? -10.674 1.629 16.323 1.00 92.19 111 LEU A O 1
ATOM 879 N N . ALA A 1 112 ? -8.823 2.602 17.140 1.00 92.56 112 ALA A N 1
ATOM 880 C CA . ALA A 1 112 ? -8.090 1.361 17.365 1.00 92.56 112 ALA A CA 1
ATOM 881 C C . ALA A 1 112 ? -8.771 0.474 18.418 1.00 92.56 112 ALA A C 1
ATOM 883 O O . ALA A 1 112 ? -8.889 -0.728 18.195 1.00 92.56 112 ALA A O 1
ATOM 884 N N . ILE A 1 113 ? -9.266 1.054 19.519 1.00 91.31 113 ILE A N 1
ATOM 885 C CA . ILE A 1 113 ? -10.051 0.342 20.540 1.00 91.31 113 ILE A CA 1
ATOM 886 C C . ILE A 1 113 ? -11.326 -0.225 19.913 1.00 91.31 113 ILE A C 1
ATOM 888 O O . ILE A 1 113 ? -11.569 -1.428 20.005 1.00 91.31 113 ILE A O 1
ATOM 892 N N . LEU A 1 114 ? -12.104 0.609 19.218 1.00 93.06 114 LEU A N 1
ATOM 893 C CA . LEU A 1 114 ? -13.349 0.187 18.575 1.00 93.06 114 LEU A CA 1
ATOM 894 C C . LEU A 1 114 ? -13.128 -0.987 17.603 1.00 93.06 114 LEU A C 1
ATOM 896 O O . LEU A 1 114 ? -13.841 -1.990 17.655 1.00 93.06 114 LEU A O 1
ATOM 900 N N . ILE A 1 115 ? -12.100 -0.895 16.757 1.00 93.81 115 ILE A N 1
ATOM 901 C CA . ILE A 1 115 ? -11.729 -1.951 15.806 1.00 93.81 115 ILE A CA 1
ATOM 902 C C . ILE A 1 115 ? -11.248 -3.205 16.525 1.00 93.81 115 ILE A C 1
ATOM 904 O O . ILE A 1 115 ? -11.611 -4.311 16.129 1.00 93.81 115 ILE A O 1
ATOM 908 N N . ALA A 1 116 ? -10.447 -3.062 17.577 1.00 92.31 116 ALA A N 1
ATOM 909 C CA . ALA A 1 116 ? -9.948 -4.196 18.336 1.00 92.31 116 ALA A CA 1
ATOM 910 C C . ALA A 1 116 ? -11.079 -4.987 18.996 1.00 92.31 116 ALA A C 1
ATOM 912 O O . ALA A 1 116 ? -11.078 -6.216 18.918 1.00 92.31 116 ALA A O 1
ATOM 913 N N . PHE A 1 117 ? -12.076 -4.300 19.557 1.00 90.50 117 PHE A N 1
ATOM 914 C CA . PHE A 1 117 ? -13.298 -4.935 20.045 1.00 90.50 117 PHE A CA 1
ATOM 915 C C . PHE A 1 117 ? -14.090 -5.589 18.912 1.00 90.50 117 PHE A C 1
ATOM 917 O O . PHE A 1 117 ? -14.500 -6.741 19.046 1.00 90.50 117 PHE A O 1
ATOM 924 N N . GLY A 1 118 ? -14.237 -4.913 17.768 1.00 91.12 118 GLY A N 1
ATOM 925 C CA . GLY A 1 118 ? -14.889 -5.487 16.589 1.00 91.12 118 GLY A CA 1
ATOM 926 C C . GLY A 1 118 ? -14.230 -6.783 16.104 1.00 91.12 118 GLY A C 1
ATOM 927 O O . GLY A 1 118 ? -14.906 -7.761 15.787 1.00 91.12 118 GLY A O 1
ATOM 928 N N . LEU A 1 119 ? -12.899 -6.827 16.118 1.00 91.44 119 LEU A N 1
ATOM 929 C CA . LEU A 1 119 ? -12.116 -8.023 15.819 1.00 91.44 119 LEU A CA 1
ATOM 930 C C . LEU A 1 119 ? -12.276 -9.095 16.906 1.00 91.44 119 LEU A C 1
ATOM 932 O O . LEU A 1 119 ? -12.410 -10.274 16.579 1.00 91.44 119 LEU A O 1
ATOM 936 N N . ALA A 1 120 ? -12.300 -8.715 18.185 1.00 88.56 120 ALA A N 1
ATOM 937 C CA . ALA A 1 120 ? -12.484 -9.643 19.300 1.00 88.56 120 ALA A CA 1
ATOM 938 C C . ALA A 1 120 ? -13.848 -10.351 19.257 1.00 88.56 120 ALA A C 1
ATOM 940 O O . ALA A 1 120 ? -13.884 -11.575 19.376 1.00 88.56 120 ALA A O 1
ATOM 941 N N . VAL A 1 121 ? -14.938 -9.622 18.981 1.00 85.81 121 VAL A N 1
ATOM 942 C CA . VAL A 1 121 ? -16.297 -10.183 18.799 1.00 85.81 121 VAL A CA 1
ATOM 943 C C . VAL A 1 121 ? -16.328 -11.250 17.707 1.00 85.81 121 VAL A C 1
ATOM 945 O O . VAL A 1 121 ? -17.056 -12.232 17.802 1.00 85.81 121 VAL A O 1
ATOM 948 N N . ARG A 1 122 ? -15.491 -11.096 16.679 1.00 88.12 122 ARG A N 1
ATOM 949 C CA . ARG A 1 122 ? -15.366 -12.039 15.562 1.00 88.12 122 ARG A CA 1
ATOM 950 C C . ARG A 1 122 ? -14.395 -13.196 15.836 1.00 88.12 122 ARG A C 1
ATOM 952 O O . ARG A 1 122 ? -13.976 -13.876 14.902 1.00 88.12 122 ARG A O 1
ATOM 959 N N . GLY A 1 123 ? -13.965 -13.392 17.083 1.00 86.38 123 GLY A N 1
ATOM 960 C CA . GLY A 1 123 ? -12.991 -14.424 17.453 1.00 86.38 123 GLY A CA 1
ATOM 961 C C . GLY A 1 123 ? -11.557 -14.117 17.003 1.00 86.38 123 GLY A C 1
ATOM 962 O O . GLY A 1 123 ? -10.700 -15.000 16.991 1.00 86.38 123 GLY A O 1
ATOM 963 N N . ARG A 1 124 ? -11.260 -12.866 16.624 1.00 89.56 124 ARG A N 1
ATOM 964 C CA . ARG A 1 124 ? -9.931 -12.399 16.188 1.00 89.56 124 ARG A CA 1
ATOM 965 C C . ARG A 1 124 ? -9.264 -11.509 17.241 1.00 89.56 124 ARG A C 1
ATOM 967 O O . ARG A 1 124 ? -8.584 -10.545 16.901 1.00 89.56 124 ARG A O 1
ATOM 974 N N . GLY A 1 125 ? -9.412 -11.838 18.526 1.00 86.19 125 GLY A N 1
ATOM 975 C CA . GLY A 1 125 ? -8.901 -11.020 19.638 1.00 86.19 125 GLY A CA 1
ATOM 976 C C . GLY A 1 125 ? -7.398 -10.713 19.563 1.00 86.19 125 GLY A C 1
ATOM 977 O O . GLY A 1 125 ? -6.997 -9.576 19.787 1.00 86.19 125 GLY A O 1
ATOM 978 N N . ARG A 1 126 ? -6.566 -11.679 19.141 1.00 83.75 126 ARG A N 1
ATOM 979 C CA . ARG A 1 126 ? -5.118 -11.459 18.926 1.00 83.75 126 ARG A CA 1
ATOM 980 C C . ARG A 1 126 ? -4.828 -10.394 17.866 1.00 83.75 126 ARG A C 1
ATOM 982 O O . ARG A 1 126 ? -3.897 -9.610 18.023 1.00 83.75 126 ARG A O 1
ATOM 989 N N . LEU A 1 127 ? -5.645 -10.340 16.813 1.00 88.06 127 LEU A N 1
ATOM 990 C CA . LEU A 1 127 ? -5.532 -9.322 15.771 1.00 88.06 127 LEU A CA 1
ATOM 991 C C . LEU A 1 127 ? -5.907 -7.942 16.316 1.00 88.06 127 LEU A C 1
ATOM 993 O O . LEU A 1 127 ? -5.183 -6.977 16.089 1.00 88.06 127 LEU A O 1
ATOM 997 N N . GLY A 1 128 ? -6.992 -7.865 17.094 1.00 90.50 128 GLY A N 1
ATOM 998 C CA . GLY A 1 128 ? -7.399 -6.634 17.774 1.00 90.50 128 GLY A CA 1
ATOM 999 C C . GLY A 1 128 ? -6.334 -6.111 18.741 1.00 90.50 128 GLY A C 1
ATOM 1000 O O . GLY A 1 128 ? -5.982 -4.934 18.698 1.00 90.50 128 GLY A O 1
ATOM 1001 N N . ALA A 1 129 ? -5.738 -6.997 19.539 1.00 86.00 129 ALA A N 1
ATOM 1002 C CA . ALA A 1 129 ? -4.603 -6.671 20.399 1.00 86.00 129 ALA A CA 1
ATOM 1003 C C . ALA A 1 129 ? -3.409 -6.125 19.603 1.00 86.00 129 ALA A C 1
ATOM 1005 O O . ALA A 1 129 ? -2.818 -5.112 19.978 1.00 86.00 129 ALA A O 1
ATOM 1006 N N . GLY A 1 130 ? -3.090 -6.757 18.469 1.00 86.38 130 GLY A N 1
ATOM 1007 C CA . GLY A 1 130 ? -2.053 -6.292 17.553 1.00 86.38 130 GLY A CA 1
ATOM 1008 C C . GLY A 1 130 ? -2.319 -4.885 17.013 1.00 86.38 130 GLY A C 1
ATOM 1009 O O . GLY A 1 130 ? -1.384 -4.093 16.929 1.00 86.38 130 GLY A O 1
ATOM 1010 N N . VAL A 1 131 ? -3.576 -4.542 16.708 1.00 90.19 131 VAL A N 1
ATOM 1011 C CA . VAL A 1 131 ? -3.974 -3.189 16.279 1.00 90.19 131 VAL A CA 1
ATOM 1012 C C . VAL A 1 131 ? -3.711 -2.156 17.379 1.00 90.19 131 VAL A C 1
ATOM 1014 O O . VAL A 1 131 ? -3.092 -1.129 17.101 1.00 90.19 131 VAL A O 1
ATOM 1017 N N . ILE A 1 132 ? -4.109 -2.434 18.625 1.00 88.62 132 ILE A N 1
ATOM 1018 C CA . ILE A 1 132 ? -3.870 -1.529 19.765 1.00 88.62 132 ILE A CA 1
ATOM 1019 C C . ILE A 1 132 ? -2.376 -1.376 20.034 1.00 88.62 132 ILE A C 1
ATOM 1021 O O . ILE A 1 132 ? -1.889 -0.260 20.193 1.00 88.62 132 ILE A O 1
ATOM 1025 N N . PHE A 1 133 ? -1.632 -2.480 20.047 1.00 84.25 133 PHE A N 1
ATOM 1026 C CA . PHE A 1 133 ? -0.191 -2.451 20.275 1.00 84.25 133 PHE A CA 1
ATOM 1027 C C . PHE A 1 133 ? 0.540 -1.682 19.168 1.00 84.25 133 PHE A C 1
ATOM 1029 O O . PHE A 1 133 ? 1.409 -0.854 19.445 1.00 84.25 133 PHE A O 1
ATOM 1036 N N . GLN A 1 134 ? 0.152 -1.905 17.909 1.00 85.25 134 GLN A N 1
ATOM 1037 C CA . GLN A 1 134 ? 0.680 -1.160 16.773 1.00 85.25 134 GLN A CA 1
ATOM 1038 C C . GLN A 1 134 ? 0.384 0.332 16.897 1.00 85.25 134 GLN A C 1
ATOM 1040 O O . GLN A 1 134 ? 1.270 1.134 16.603 1.00 85.25 134 GLN A O 1
ATOM 1045 N N . GLN A 1 135 ? -0.833 0.690 17.320 1.00 88.06 135 GLN A N 1
ATOM 1046 C CA . GLN A 1 135 ? -1.208 2.075 17.567 1.00 88.06 135 GLN A CA 1
ATOM 1047 C C . GLN A 1 135 ? -0.316 2.657 18.663 1.00 88.06 135 GLN A C 1
ATOM 1049 O O . GLN A 1 135 ? 0.456 3.563 18.383 1.00 88.06 135 GLN A O 1
ATOM 1054 N N . ALA A 1 136 ? -0.294 2.066 19.854 1.00 83.00 136 ALA A N 1
ATOM 1055 C CA . ALA A 1 136 ? 0.458 2.578 20.998 1.00 83.00 136 ALA A CA 1
ATOM 1056 C C . ALA A 1 136 ? 1.971 2.736 20.749 1.00 83.00 136 ALA A C 1
ATOM 1058 O O . ALA A 1 136 ? 2.590 3.633 21.315 1.00 83.00 136 ALA A O 1
ATOM 1059 N N . LYS A 1 137 ? 2.577 1.868 19.927 1.00 79.38 137 LYS A N 1
ATOM 1060 C CA . LYS A 1 137 ? 4.031 1.841 19.685 1.00 79.38 137 LYS A CA 1
ATOM 1061 C C . LYS A 1 137 ? 4.465 2.390 18.321 1.00 79.38 137 LYS A C 1
ATOM 1063 O O . LYS A 1 137 ? 5.654 2.381 18.023 1.00 79.38 137 LYS A O 1
ATOM 1068 N N . GLY A 1 138 ? 3.538 2.795 17.452 1.00 77.38 138 GLY A N 1
ATOM 1069 C CA . GLY A 1 138 ? 3.872 3.290 16.108 1.00 77.38 138 GLY A CA 1
ATOM 1070 C C . GLY A 1 138 ? 4.571 2.259 15.203 1.00 77.38 138 GLY A C 1
ATOM 1071 O O . GLY A 1 138 ? 5.300 2.619 14.276 1.00 77.38 138 GLY A O 1
ATOM 1072 N N . LEU A 1 139 ? 4.391 0.956 15.440 1.00 75.31 139 LEU A N 1
ATOM 1073 C CA . LEU A 1 139 ? 5.171 -0.090 14.764 1.00 75.31 139 LEU A CA 1
ATOM 1074 C C . LEU A 1 139 ? 4.756 -0.306 13.298 1.00 75.31 139 LEU A C 1
ATOM 1076 O O . LEU A 1 139 ? 3.596 -0.133 12.910 1.00 75.31 139 LEU A O 1
ATOM 1080 N N . ARG A 1 140 ? 5.709 -0.734 12.452 1.00 70.12 140 ARG A N 1
ATOM 1081 C CA . ARG A 1 140 ? 5.378 -1.240 11.107 1.00 70.12 140 ARG A CA 1
ATOM 1082 C C . ARG A 1 140 ? 4.790 -2.638 11.211 1.00 70.12 140 ARG A C 1
ATOM 1084 O O . ARG A 1 140 ? 5.150 -3.429 12.078 1.00 70.12 140 ARG A O 1
ATOM 1091 N N . ARG A 1 141 ? 3.969 -2.963 10.218 1.00 62.78 141 ARG A N 1
ATOM 1092 C CA . ARG A 1 141 ? 3.284 -4.250 10.061 1.00 62.78 141 ARG A CA 1
ATOM 1093 C C . ARG A 1 141 ? 4.222 -5.465 10.109 1.00 62.78 141 ARG A C 1
ATOM 1095 O O . ARG A 1 141 ? 3.872 -6.503 10.655 1.00 62.78 141 ARG A O 1
ATOM 1102 N N . CYS A 1 142 ? 5.423 -5.320 9.547 1.00 52.72 142 CYS A N 1
ATOM 1103 C CA . CYS A 1 142 ? 6.439 -6.370 9.517 1.00 52.72 142 CYS A CA 1
ATOM 1104 C C . CYS A 1 142 ? 7.072 -6.651 10.885 1.00 52.72 142 CYS A C 1
ATOM 1106 O O . CYS A 1 142 ? 7.551 -7.759 11.091 1.00 52.72 142 CYS A O 1
ATOM 1108 N N . PHE A 1 143 ? 7.052 -5.701 11.827 1.00 51.09 143 PHE A N 1
ATOM 1109 C CA . PHE A 1 143 ? 7.736 -5.898 13.101 1.00 51.09 143 PHE A CA 1
ATOM 1110 C C . PHE A 1 143 ? 6.976 -6.865 14.013 1.00 51.09 143 PHE A C 1
ATOM 1112 O O . PHE A 1 143 ? 7.579 -7.819 14.464 1.00 51.09 143 PHE A O 1
ATOM 1119 N N . TYR A 1 144 ? 5.666 -6.767 14.228 1.00 58.25 144 TYR A N 1
ATOM 1120 C CA . TYR A 1 144 ? 4.975 -7.686 15.164 1.00 58.25 144 TYR A CA 1
ATOM 1121 C C . TYR A 1 144 ? 4.617 -9.071 14.590 1.00 58.25 144 TYR A C 1
ATOM 1123 O O . TYR A 1 144 ? 4.199 -9.949 15.343 1.00 58.25 144 TYR A O 1
ATOM 1131 N N . CYS A 1 145 ? 4.753 -9.283 13.274 1.00 48.97 145 CYS A N 1
ATOM 1132 C CA . CYS A 1 145 ? 4.632 -10.627 12.688 1.00 48.97 145 CYS A CA 1
ATOM 1133 C C . CYS A 1 145 ? 5.898 -11.467 12.929 1.00 48.97 145 CYS A C 1
ATOM 1135 O O . CYS A 1 145 ? 5.846 -12.685 12.803 1.00 48.97 145 CYS A O 1
ATOM 1137 N N . VAL A 1 146 ? 7.024 -10.812 13.246 1.00 43.88 146 VAL A N 1
ATOM 1138 C CA . VAL A 1 146 ? 8.361 -11.428 13.292 1.00 43.88 146 VAL A CA 1
ATOM 1139 C C . VAL A 1 146 ? 9.069 -11.193 14.632 1.00 43.88 146 VAL A C 1
ATOM 1141 O O . VAL A 1 146 ? 9.888 -12.006 15.037 1.00 43.88 146 VAL A O 1
ATOM 1144 N N . SER A 1 147 ? 8.754 -10.112 15.350 1.00 43.81 147 SER A N 1
ATOM 1145 C CA . SER A 1 147 ? 9.423 -9.771 16.608 1.00 43.81 147 SER A CA 1
ATOM 1146 C C . SER A 1 147 ? 8.811 -10.560 17.754 1.00 43.81 147 SER A C 1
ATOM 1148 O O . SER A 1 147 ? 7.653 -10.347 18.124 1.00 43.81 147 SER A O 1
ATOM 1150 N N . SER A 1 148 ? 9.629 -11.422 18.344 1.00 45.69 148 SER A N 1
ATOM 1151 C CA . SER A 1 148 ? 9.518 -11.793 19.745 1.00 45.69 148 SER A CA 1
ATOM 1152 C C . SER A 1 148 ? 9.565 -10.522 20.590 1.00 45.69 148 SER A C 1
ATOM 1154 O O . SER A 1 148 ? 10.525 -9.757 20.498 1.00 45.69 148 SER A O 1
ATOM 1156 N N . VAL A 1 149 ? 8.548 -10.260 21.405 1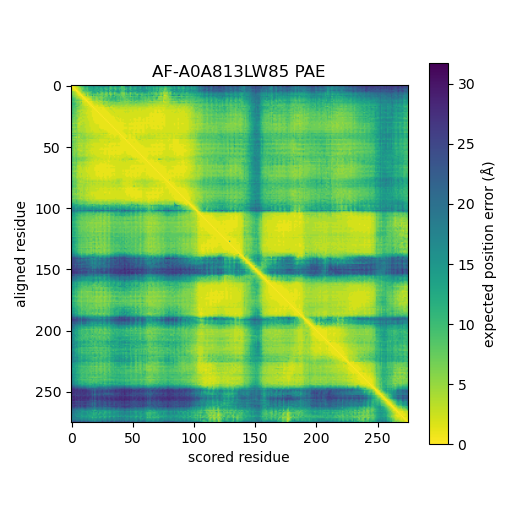.00 50.00 149 VAL A N 1
ATOM 1157 C CA . VAL A 1 149 ? 8.682 -9.232 22.441 1.00 50.00 149 VAL A CA 1
ATOM 1158 C C . VAL A 1 149 ? 9.532 -9.859 23.546 1.00 50.00 149 VAL A C 1
ATOM 1160 O O . VAL A 1 149 ? 9.143 -10.900 24.071 1.00 50.00 149 VAL A O 1
ATOM 1163 N N . GLU A 1 150 ? 10.681 -9.273 23.889 1.00 43.44 150 GLU A N 1
ATOM 1164 C CA . GLU A 1 150 ? 11.573 -9.788 24.950 1.00 43.44 150 GLU A CA 1
ATOM 1165 C C . GLU A 1 150 ? 10.852 -9.954 26.301 1.00 43.44 150 GLU A C 1
ATOM 1167 O O . GLU A 1 150 ? 11.209 -10.819 27.091 1.00 43.44 150 GLU A O 1
ATOM 1172 N N . SER A 1 151 ? 9.774 -9.196 26.534 1.00 43.06 151 SER A N 1
ATOM 1173 C CA . SER A 1 151 ? 8.918 -9.310 27.721 1.00 43.06 151 SER A CA 1
ATOM 1174 C C . SER A 1 151 ? 7.791 -10.348 27.619 1.00 43.06 151 SER A C 1
ATOM 1176 O O . SER A 1 151 ? 7.012 -10.493 28.560 1.00 43.06 151 SER A O 1
ATOM 1178 N N . THR A 1 152 ? 7.675 -11.090 26.511 1.00 41.28 152 THR A N 1
ATOM 1179 C CA . THR A 1 152 ? 6.776 -12.253 26.449 1.00 41.28 152 THR A CA 1
ATOM 1180 C C . THR A 1 152 ? 7.541 -13.505 26.862 1.00 41.28 152 THR A C 1
ATOM 1182 O O . THR A 1 152 ? 8.595 -13.780 26.281 1.00 41.28 152 THR A O 1
ATOM 1185 N N . PRO A 1 153 ? 7.036 -14.304 27.818 1.00 37.31 153 PRO A N 1
ATOM 1186 C CA . PRO A 1 153 ? 7.671 -15.568 28.158 1.00 37.31 153 PRO A CA 1
ATOM 1187 C C . PRO A 1 153 ? 7.697 -16.430 26.886 1.00 37.31 153 PRO A C 1
ATOM 1189 O O . PRO A 1 153 ? 6.650 -16.848 26.397 1.00 37.31 153 PRO A O 1
ATOM 1192 N N . LYS A 1 154 ? 8.902 -16.654 26.340 1.00 44.19 154 LYS A N 1
ATOM 1193 C CA . LYS A 1 154 ? 9.224 -17.387 25.092 1.00 44.19 154 LYS A CA 1
ATOM 1194 C C . LYS A 1 154 ? 9.177 -16.625 23.757 1.00 44.19 154 LYS A C 1
ATOM 1196 O O . LYS A 1 154 ? 9.229 -17.274 22.716 1.00 44.19 154 LYS A O 1
ATOM 1201 N N . GLY A 1 155 ? 9.125 -15.291 23.735 1.00 50.97 155 GLY A N 1
ATOM 1202 C CA . GLY A 1 155 ? 9.340 -14.544 22.487 1.00 50.97 155 GLY A CA 1
ATOM 1203 C C . GLY A 1 155 ? 8.325 -14.848 21.375 1.00 50.97 155 GLY A C 1
ATOM 1204 O O . GLY A 1 155 ? 8.659 -14.856 20.191 1.00 50.97 155 GLY A O 1
ATOM 1205 N N . ILE A 1 156 ? 7.076 -15.128 21.737 1.00 53.44 156 ILE A N 1
ATOM 1206 C CA . ILE A 1 156 ? 6.040 -15.475 20.765 1.00 53.44 156 ILE A CA 1
ATOM 1207 C C . ILE A 1 156 ? 5.551 -14.179 20.097 1.00 53.44 156 ILE A C 1
ATOM 1209 O O . ILE A 1 156 ? 5.122 -13.263 20.803 1.00 53.44 156 ILE A O 1
ATOM 1213 N N . PRO A 1 157 ? 5.571 -14.073 18.754 1.00 62.56 157 PRO A N 1
ATOM 1214 C CA . PRO A 1 157 ? 5.013 -12.917 18.064 1.00 62.56 157 PRO A CA 1
ATOM 1215 C C . PRO A 1 157 ? 3.538 -12.741 18.441 1.00 62.56 157 PRO A C 1
ATOM 1217 O O . PRO A 1 157 ? 2.761 -13.695 18.362 1.00 62.56 157 PRO A O 1
ATOM 1220 N N . ILE A 1 158 ? 3.127 -11.515 18.788 1.00 65.44 158 ILE A N 1
ATOM 1221 C CA . ILE A 1 158 ? 1.739 -11.185 19.187 1.00 65.44 158 ILE A CA 1
ATOM 1222 C C . ILE A 1 158 ? 0.721 -11.692 18.147 1.00 65.44 158 ILE A C 1
ATOM 1224 O O . ILE A 1 158 ? -0.396 -12.082 18.488 1.00 65.44 158 ILE A O 1
ATOM 1228 N N . MET A 1 159 ? 1.121 -11.726 16.872 1.00 69.75 159 MET A N 1
ATOM 1229 C CA . MET A 1 159 ? 0.287 -12.155 15.748 1.00 69.75 159 MET A CA 1
ATOM 1230 C C . MET A 1 159 ? 0.846 -13.367 14.993 1.00 69.75 159 MET A C 1
ATOM 1232 O O . MET A 1 159 ? 0.660 -13.481 13.781 1.00 69.75 159 MET A O 1
ATOM 1236 N N . ALA A 1 160 ? 1.525 -14.279 15.695 1.00 70.44 160 ALA A N 1
ATOM 1237 C CA . ALA A 1 160 ? 1.990 -15.532 15.108 1.00 70.44 160 ALA A CA 1
ATOM 1238 C C . ALA A 1 160 ? 0.846 -16.257 14.369 1.00 70.44 160 ALA A C 1
ATOM 1240 O O . ALA A 1 160 ? -0.237 -16.462 14.921 1.00 70.44 160 ALA A O 1
ATOM 1241 N N . GLY A 1 161 ? 1.087 -16.618 13.105 1.00 77.88 161 GLY A N 1
ATOM 1242 C CA . GLY A 1 161 ? 0.122 -17.320 12.251 1.00 77.88 161 GLY A CA 1
ATOM 1243 C C . GLY A 1 161 ? -0.908 -16.439 11.528 1.00 77.88 161 GLY A C 1
ATOM 1244 O O . GLY A 1 161 ? -1.699 -16.975 10.756 1.00 77.88 161 GLY A O 1
ATOM 1245 N N . ILE A 1 162 ? -0.905 -15.112 11.717 1.00 82.12 162 ILE A N 1
ATOM 1246 C CA . ILE A 1 162 ? -1.790 -14.203 10.971 1.00 82.12 162 ILE A CA 1
ATOM 1247 C C . ILE A 1 162 ? -1.045 -13.633 9.766 1.00 82.12 162 ILE A C 1
ATOM 1249 O O . ILE A 1 162 ? -0.084 -12.875 9.894 1.00 82.12 162 ILE A O 1
ATOM 1253 N N . THR A 1 163 ? -1.519 -13.965 8.569 1.00 83.94 163 THR A N 1
ATOM 1254 C CA . THR A 1 163 ? -0.974 -13.416 7.322 1.00 83.94 163 THR A C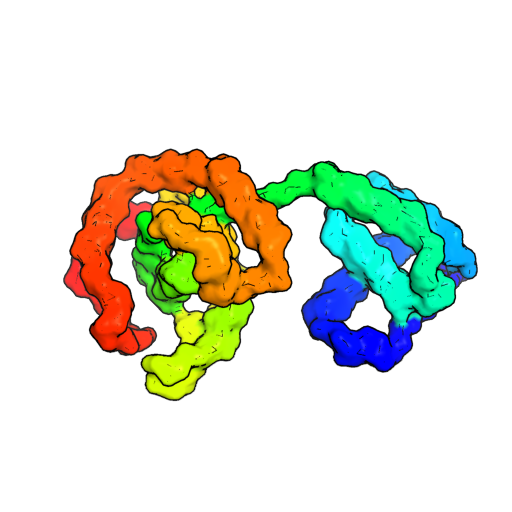A 1
ATOM 1255 C C . THR A 1 163 ? -1.482 -11.997 7.063 1.00 83.94 163 THR A C 1
ATOM 1257 O O . THR A 1 163 ? -2.549 -11.586 7.529 1.00 83.94 163 THR A O 1
ATOM 1260 N N . LEU A 1 164 ? -0.749 -11.237 6.248 1.00 82.00 164 LEU A N 1
ATOM 1261 C CA . LEU A 1 164 ? -1.178 -9.901 5.844 1.00 82.00 164 LEU A CA 1
ATOM 1262 C C . LEU A 1 164 ? -2.557 -9.892 5.140 1.00 82.00 164 LEU A C 1
ATOM 1264 O O . LEU A 1 164 ? -3.407 -9.093 5.542 1.00 82.00 164 LEU A O 1
ATOM 1268 N N . PRO A 1 165 ? -2.824 -10.756 4.141 1.00 85.88 165 PRO A N 1
ATOM 1269 C CA . PRO A 1 165 ? -4.136 -10.800 3.502 1.00 85.88 165 PRO A CA 1
ATOM 1270 C C . PRO A 1 165 ? -5.269 -11.094 4.491 1.00 85.88 165 PRO A C 1
ATOM 1272 O O . PRO A 1 165 ? -6.339 -10.499 4.387 1.00 85.88 165 PRO A O 1
ATOM 1275 N N . GLN A 1 166 ? -5.031 -11.953 5.491 1.00 88.81 166 GLN A N 1
ATOM 1276 C CA . GLN A 1 166 ? -6.009 -12.208 6.553 1.00 88.81 166 GLN A CA 1
ATOM 1277 C C . GLN A 1 166 ? -6.267 -10.956 7.398 1.00 88.81 166 GLN A C 1
ATOM 1279 O O . GLN A 1 166 ? -7.427 -10.614 7.613 1.00 88.81 166 GLN A O 1
ATOM 1284 N N . HIS A 1 167 ? -5.222 -10.231 7.819 1.00 89.75 167 HIS A N 1
ATOM 1285 C CA . HIS A 1 167 ? -5.386 -8.970 8.551 1.00 89.75 167 HIS A CA 1
ATOM 1286 C C . HIS A 1 167 ? -6.189 -7.952 7.728 1.00 89.75 167 HIS A C 1
ATOM 1288 O O . HIS A 1 167 ? -7.157 -7.387 8.226 1.00 89.75 167 HIS A O 1
ATOM 1294 N N . GLN A 1 168 ? -5.843 -7.754 6.453 1.00 90.88 168 GLN A N 1
ATOM 1295 C CA . GLN A 1 168 ? -6.573 -6.839 5.569 1.00 90.88 168 GLN A CA 1
ATOM 1296 C C . GLN A 1 168 ? -8.042 -7.238 5.415 1.00 90.88 168 GLN A C 1
ATOM 1298 O O . GLN A 1 168 ? -8.916 -6.380 5.501 1.00 90.88 168 GLN A O 1
ATOM 1303 N N . LYS A 1 169 ? -8.313 -8.534 5.222 1.00 93.38 169 LYS A N 1
ATOM 1304 C CA . LYS A 1 169 ? -9.672 -9.061 5.088 1.00 93.38 169 LYS A CA 1
ATOM 1305 C C . LYS A 1 169 ? -10.502 -8.797 6.342 1.00 93.38 169 LYS A C 1
ATOM 1307 O O . LYS A 1 169 ? -11.595 -8.255 6.227 1.00 93.38 169 LYS A O 1
ATOM 1312 N N . GLU A 1 170 ? -10.003 -9.172 7.518 1.00 94.12 170 GLU A N 1
ATOM 1313 C CA . GLU A 1 170 ? -10.753 -9.017 8.772 1.00 94.12 170 GLU A CA 1
ATOM 1314 C C . GLU A 1 170 ? -10.926 -7.543 9.152 1.00 94.12 170 GLU A C 1
ATOM 1316 O O . GLU A 1 170 ? -12.012 -7.148 9.570 1.00 94.12 170 GLU A O 1
ATOM 1321 N N . LEU A 1 171 ? -9.898 -6.711 8.941 1.00 93.75 171 LEU A N 1
ATOM 1322 C CA . LEU A 1 171 ? -9.992 -5.270 9.175 1.00 93.75 171 LEU A CA 1
ATOM 1323 C C . LEU A 1 171 ? -11.047 -4.629 8.270 1.00 93.75 171 LEU A C 1
ATOM 1325 O O . LEU A 1 171 ? -11.871 -3.864 8.761 1.00 93.75 171 LEU A O 1
ATOM 1329 N N . ARG A 1 172 ? -11.061 -4.978 6.977 1.00 94.88 172 ARG A N 1
ATOM 1330 C CA . ARG A 1 172 ? -12.065 -4.489 6.025 1.00 94.88 172 ARG A CA 1
ATOM 1331 C C . ARG A 1 172 ? -13.480 -4.863 6.464 1.00 94.88 172 ARG A C 1
ATOM 1333 O O . ARG A 1 172 ? -14.323 -3.981 6.531 1.00 94.88 172 ARG A O 1
ATOM 1340 N N . ILE A 1 173 ? -13.712 -6.126 6.831 1.00 94.88 173 ILE A N 1
ATOM 1341 C CA . ILE A 1 173 ? -15.032 -6.592 7.290 1.00 94.88 173 ILE A CA 1
ATOM 1342 C C . ILE A 1 173 ? -15.497 -5.802 8.520 1.00 94.88 173 ILE A C 1
ATOM 1344 O O . ILE A 1 173 ? -16.650 -5.387 8.586 1.00 94.88 173 ILE A O 1
ATOM 1348 N N . VAL A 1 174 ? -14.614 -5.584 9.500 1.00 95.19 174 VAL A N 1
ATOM 1349 C CA . VAL A 1 174 ? -14.953 -4.796 10.695 1.00 95.19 174 VAL A CA 1
ATOM 1350 C C . VAL A 1 174 ? -15.237 -3.339 10.335 1.00 95.19 174 VAL A C 1
ATOM 1352 O O . VAL A 1 174 ? -16.205 -2.780 10.840 1.00 95.19 174 VAL A O 1
ATOM 1355 N N . CYS A 1 175 ? -14.442 -2.732 9.448 1.00 94.94 175 CYS A N 1
ATOM 1356 C CA . CYS A 1 175 ? -14.671 -1.354 9.017 1.00 94.94 175 CYS A CA 1
ATOM 1357 C C . CYS A 1 175 ? -16.015 -1.205 8.298 1.00 94.94 175 CYS A C 1
ATOM 1359 O O . CYS A 1 175 ? -16.789 -0.327 8.658 1.00 94.94 175 CYS A O 1
ATOM 1361 N N . GLU A 1 176 ? -16.326 -2.095 7.354 1.00 94.88 176 GLU A N 1
ATOM 1362 C CA . GLU A 1 176 ? -17.602 -2.108 6.627 1.00 94.88 176 GLU A CA 1
ATOM 1363 C C . GLU A 1 176 ? -18.790 -2.251 7.587 1.00 94.88 176 GLU A C 1
ATOM 1365 O O . GLU A 1 176 ? -19.709 -1.434 7.557 1.00 94.88 176 GLU A O 1
ATOM 1370 N N . LYS A 1 177 ? -18.744 -3.227 8.506 1.00 93.69 177 LYS A N 1
ATOM 1371 C CA . LYS A 1 177 ? -19.827 -3.464 9.477 1.00 93.69 177 LYS A CA 1
ATOM 1372 C C . LYS A 1 177 ? -20.048 -2.303 10.443 1.00 93.69 177 LYS A C 1
ATOM 1374 O O . LYS A 1 177 ? -21.176 -2.048 10.851 1.00 93.69 177 LYS A O 1
ATOM 1379 N N . LEU A 1 178 ? -18.983 -1.596 10.808 1.00 92.12 178 LEU A N 1
ATOM 1380 C CA . LEU A 1 178 ? -19.058 -0.428 11.683 1.00 92.12 178 LEU A CA 1
ATOM 1381 C C . LEU A 1 178 ? -19.306 0.878 10.908 1.00 92.12 178 LEU A C 1
ATOM 1383 O O . LEU A 1 178 ? -19.408 1.941 11.521 1.00 92.12 178 LEU A O 1
ATOM 1387 N N . GLY A 1 179 ? -19.401 0.833 9.575 1.00 93.88 179 GLY A N 1
ATOM 1388 C CA . GLY A 1 179 ? -19.507 2.027 8.736 1.00 93.88 179 GLY A CA 1
ATOM 1389 C C . GLY A 1 179 ? -18.334 2.991 8.940 1.00 93.88 179 GLY A C 1
ATOM 1390 O O . GLY A 1 179 ? -18.544 4.200 9.023 1.00 93.88 179 GLY A O 1
ATOM 1391 N N . LEU A 1 180 ? -17.130 2.441 9.109 1.00 92.75 180 LEU A N 1
ATOM 1392 C CA . LEU A 1 180 ? -15.868 3.167 9.215 1.00 92.75 180 LEU A CA 1
ATOM 1393 C C . LEU A 1 180 ? -15.242 3.329 7.826 1.00 92.75 180 LEU A C 1
ATOM 1395 O O . LEU A 1 180 ? -15.490 2.508 6.938 1.00 92.75 180 LEU A O 1
ATOM 1399 N N . PRO A 1 181 ? -14.379 4.339 7.632 1.00 91.38 181 PRO A N 1
ATOM 1400 C CA . PRO A 1 181 ? -13.634 4.466 6.390 1.00 91.38 181 PRO A CA 1
ATOM 1401 C C . PRO A 1 181 ? -12.711 3.252 6.144 1.00 91.38 181 PRO A C 1
ATOM 1403 O O . PRO A 1 181 ? -12.407 2.502 7.078 1.00 91.38 181 PRO A O 1
ATOM 1406 N N . PRO A 1 182 ? -12.228 3.044 4.903 1.00 90.62 182 PRO A N 1
ATOM 1407 C CA . PRO A 1 182 ? -11.411 1.886 4.542 1.00 90.62 182 PRO A CA 1
ATOM 1408 C C . PRO A 1 182 ? -10.008 1.965 5.162 1.00 90.62 182 PRO A C 1
ATOM 1410 O O . PRO A 1 182 ? -9.037 2.411 4.548 1.00 90.62 182 PRO A O 1
ATOM 1413 N N . LEU A 1 183 ? -9.890 1.515 6.410 1.00 91.38 183 LEU A N 1
ATOM 1414 C CA . LEU A 1 183 ? -8.631 1.495 7.145 1.00 91.38 183 LEU A CA 1
ATOM 1415 C C . LEU A 1 183 ? -7.760 0.332 6.678 1.00 91.38 183 LEU A C 1
ATOM 1417 O O . LEU A 1 183 ? -8.228 -0.752 6.325 1.00 91.38 183 LEU A O 1
ATOM 1421 N N . THR A 1 184 ? -6.450 0.548 6.715 1.00 90.50 184 THR A N 1
ATOM 1422 C CA . THR A 1 184 ? -5.472 -0.479 6.355 1.00 90.50 184 THR A CA 1
ATOM 1423 C C . THR A 1 184 ? -4.678 -0.887 7.588 1.00 90.50 184 THR A C 1
ATOM 1425 O O . THR A 1 184 ? -4.579 -0.118 8.543 1.00 90.50 184 THR A O 1
ATOM 1428 N N . PRO A 1 185 ? -3.972 -2.027 7.572 1.00 88.81 185 PRO A N 1
ATOM 1429 C CA . PRO A 1 185 ? -3.093 -2.361 8.686 1.00 88.81 185 PRO A CA 1
ATOM 1430 C C . PRO A 1 185 ? -1.816 -1.489 8.772 1.00 88.81 185 PRO A C 1
ATOM 1432 O O . PRO A 1 185 ? -0.822 -1.862 9.395 1.00 88.81 185 PRO A O 1
ATOM 1435 N N . HIS A 1 186 ? -1.757 -0.351 8.072 1.00 85.56 186 HIS A N 1
ATOM 1436 C CA . HIS A 1 186 ? -0.799 0.735 8.334 1.00 85.56 186 HIS A CA 1
ATOM 1437 C C . HIS A 1 186 ? -1.445 1.943 9.023 1.00 85.56 186 HIS A C 1
ATOM 1439 O O . HIS A 1 186 ? -0.722 2.741 9.607 1.00 85.56 186 HIS A O 1
ATOM 1445 N N . SER A 1 187 ? -2.774 2.044 9.028 1.00 87.81 187 SER A N 1
ATOM 1446 C CA . SER A 1 187 ? -3.526 3.105 9.699 1.00 87.81 187 SER A CA 1
ATOM 1447 C C . SER A 1 187 ? -3.245 3.241 11.206 1.00 87.81 187 SER A C 1
ATOM 1449 O O . SER A 1 187 ? -3.172 4.372 11.665 1.00 87.81 187 SER A O 1
ATOM 1451 N N . PRO A 1 188 ? -3.012 2.175 12.006 1.00 87.25 188 PRO A N 1
ATOM 1452 C CA . PRO A 1 188 ? -2.707 2.340 13.437 1.00 87.25 188 PRO A CA 1
ATOM 1453 C C . PRO A 1 188 ? -1.409 3.112 13.704 1.00 87.25 188 PRO A C 1
ATOM 1455 O O . PRO A 1 188 ? -1.319 3.871 14.665 1.00 87.25 188 PRO A O 1
ATOM 1458 N N . ARG A 1 189 ? -0.413 2.973 12.819 1.00 80.50 189 ARG A N 1
ATOM 1459 C CA . ARG A 1 189 ? 0.872 3.686 12.916 1.00 80.50 189 ARG A CA 1
ATOM 1460 C C . ARG A 1 189 ? 0.713 5.203 12.742 1.00 80.50 189 ARG A C 1
ATOM 1462 O O . ARG A 1 189 ? 1.603 5.950 13.131 1.00 80.50 189 ARG A O 1
ATOM 1469 N N . ALA A 1 190 ? -0.416 5.641 12.190 1.00 66.06 190 ALA A N 1
ATOM 1470 C CA . ALA A 1 190 ? -0.630 6.998 11.708 1.00 66.06 190 ALA A CA 1
ATOM 1471 C C . ALA A 1 190 ? -0.792 8.043 12.796 1.00 66.06 190 ALA A C 1
ATOM 1473 O O . ALA A 1 190 ? -0.574 9.220 12.557 1.00 66.06 190 ALA A O 1
ATOM 1474 N N . THR A 1 191 ? -1.161 7.629 13.999 1.00 65.88 191 THR A N 1
ATOM 1475 C CA . THR A 1 191 ? -2.013 8.510 14.801 1.00 65.88 191 THR A CA 1
ATOM 1476 C C . THR A 1 191 ? -1.552 8.709 16.223 1.00 65.88 191 THR A C 1
ATOM 1478 O O . THR A 1 191 ? -1.916 9.696 16.852 1.00 65.88 191 THR A O 1
ATOM 1481 N N . ALA A 1 192 ? -0.787 7.767 16.767 1.00 59.62 192 ALA A N 1
ATOM 1482 C CA . ALA A 1 192 ? -0.533 7.734 18.201 1.00 59.62 192 ALA A CA 1
ATOM 1483 C C . ALA A 1 192 ? 0.431 8.815 18.684 1.00 59.62 192 ALA A C 1
ATOM 1485 O O . ALA A 1 192 ? 0.276 9.336 19.786 1.00 59.62 192 ALA A O 1
ATOM 1486 N N . GLN A 1 193 ? 1.421 9.157 17.867 1.00 62.44 193 GLN A N 1
ATOM 1487 C CA . GLN A 1 193 ? 2.527 9.993 18.322 1.00 62.44 193 GLN A CA 1
ATOM 1488 C C . GLN A 1 193 ? 2.308 11.487 18.034 1.00 62.44 193 GLN A C 1
ATOM 1490 O O . GLN A 1 193 ? 2.780 12.317 18.800 1.00 62.44 193 GLN A O 1
ATOM 1495 N N . ILE A 1 194 ? 1.514 11.824 17.012 1.00 61.84 194 ILE A N 1
ATOM 1496 C CA . ILE A 1 194 ? 1.243 13.211 16.588 1.00 61.84 194 ILE A CA 1
ATOM 1497 C C . ILE A 1 194 ? 0.261 13.903 17.537 1.00 61.84 194 ILE A C 1
ATOM 1499 O O . ILE A 1 194 ? 0.505 15.010 18.000 1.00 61.84 194 ILE A O 1
ATOM 1503 N N . ILE A 1 195 ? -0.843 13.225 17.866 1.00 61.22 195 ILE A N 1
ATOM 1504 C CA . ILE A 1 195 ? -1.916 13.788 18.703 1.00 61.22 195 ILE A CA 1
ATOM 1505 C C . ILE A 1 195 ? -1.440 14.008 20.147 1.00 61.22 195 ILE A C 1
ATOM 1507 O O . ILE A 1 195 ? -1.959 14.863 20.854 1.00 61.22 195 ILE A O 1
ATOM 1511 N N . SER A 1 196 ? -0.426 13.261 20.580 1.00 67.06 196 SER A N 1
ATOM 1512 C CA . SER A 1 196 ? 0.056 13.273 21.963 1.00 67.06 196 SER A CA 1
ATOM 1513 C C . SER A 1 196 ? 1.069 14.391 22.261 1.00 67.06 196 SER A C 1
ATOM 1515 O O . SER A 1 196 ? 1.651 14.383 23.341 1.00 67.06 196 SER A O 1
ATOM 1517 N N . GLY A 1 197 ? 1.329 15.308 21.317 1.00 77.06 197 GLY A N 1
ATOM 1518 C CA . GLY A 1 197 ? 2.266 16.425 21.509 1.00 77.06 197 GLY A CA 1
ATOM 1519 C C . GLY A 1 197 ? 3.732 16.007 21.674 1.00 77.06 197 GLY A C 1
ATOM 1520 O O . GLY A 1 197 ? 4.523 16.754 22.241 1.00 77.06 197 GLY A O 1
ATOM 1521 N N . ARG A 1 198 ? 4.101 14.801 21.220 1.00 80.69 198 ARG A N 1
ATOM 1522 C CA . ARG A 1 198 ? 5.482 14.308 21.300 1.00 80.69 198 ARG A CA 1
ATOM 1523 C C . ARG A 1 198 ? 6.378 15.028 20.296 1.00 80.69 198 ARG A C 1
ATOM 1525 O O . ARG A 1 198 ? 5.938 15.366 19.198 1.00 80.69 198 ARG A O 1
ATOM 1532 N N . ASP A 1 199 ? 7.643 15.219 20.660 1.00 86.38 199 ASP A N 1
ATOM 1533 C CA . ASP A 1 199 ? 8.630 15.815 19.767 1.00 86.38 199 ASP A CA 1
ATOM 1534 C C . ASP A 1 199 ? 8.939 14.890 18.576 1.00 86.38 199 ASP A C 1
ATOM 1536 O O . ASP A 1 199 ? 8.864 13.659 18.659 1.00 86.38 199 ASP A O 1
ATOM 1540 N N . PHE A 1 200 ? 9.304 15.499 17.448 1.00 85.25 200 PHE A N 1
ATOM 1541 C CA . PHE A 1 200 ? 9.528 14.804 16.181 1.00 85.25 200 PHE A CA 1
ATOM 1542 C C . PHE A 1 200 ? 10.601 13.705 16.265 1.00 85.25 200 PHE A C 1
ATOM 1544 O O . PHE A 1 200 ? 10.468 12.675 15.602 1.00 85.25 200 PHE A O 1
ATOM 1551 N N . VAL A 1 201 ? 11.656 13.902 17.065 1.00 87.31 201 VAL A N 1
ATOM 1552 C CA . VAL A 1 201 ? 12.783 12.962 17.156 1.00 87.31 201 VAL A CA 1
ATOM 1553 C C . VAL A 1 201 ? 12.345 11.690 17.875 1.00 87.31 201 VAL A C 1
ATOM 1555 O O . VAL A 1 201 ? 12.539 10.598 17.337 1.00 87.31 201 VAL A O 1
ATOM 1558 N N . SER A 1 202 ? 11.643 11.817 19.002 1.00 84.00 202 SER A N 1
ATOM 1559 C CA . SER A 1 202 ? 11.075 10.674 19.728 1.00 84.00 202 SER A CA 1
ATOM 1560 C C . SER A 1 202 ? 10.113 9.859 18.856 1.00 84.00 202 SER A C 1
ATOM 1562 O O . SER A 1 202 ? 10.203 8.630 18.790 1.00 84.00 202 SER A O 1
ATOM 1564 N N . VAL A 1 203 ? 9.223 10.537 18.115 1.00 82.00 203 VAL A N 1
ATOM 1565 C CA . VAL A 1 203 ? 8.308 9.904 17.142 1.00 82.00 203 VAL A CA 1
ATOM 1566 C C . VAL A 1 203 ? 9.090 9.115 16.086 1.00 82.00 203 VAL A C 1
ATOM 1568 O O . VAL A 1 203 ? 8.763 7.968 15.756 1.00 82.00 203 VAL A O 1
ATOM 1571 N N . ARG A 1 204 ? 10.151 9.724 15.548 1.00 84.56 204 ARG A N 1
ATOM 1572 C CA . ARG A 1 204 ? 11.000 9.123 14.519 1.00 84.56 204 ARG A CA 1
ATOM 1573 C C . ARG A 1 204 ? 11.675 7.843 15.011 1.00 84.56 204 ARG A C 1
ATOM 1575 O O . ARG A 1 204 ? 11.643 6.827 14.309 1.00 84.56 204 ARG A O 1
ATOM 1582 N N . GLU A 1 205 ? 12.273 7.895 16.193 1.00 83.44 205 GLU A N 1
ATOM 1583 C CA . GLU A 1 205 ? 13.079 6.810 16.755 1.00 83.44 205 GLU A CA 1
ATOM 1584 C C . G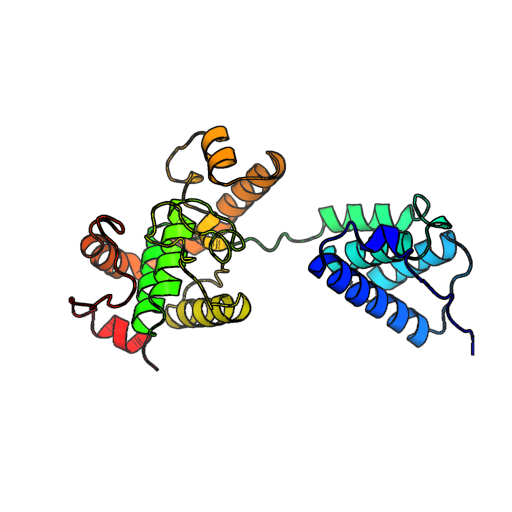LU A 1 205 ? 12.214 5.634 17.206 1.00 83.44 205 GLU A C 1
ATOM 1586 O O . GLU A 1 205 ? 12.418 4.506 16.749 1.00 83.44 205 GLU A O 1
ATOM 1591 N N . GLU A 1 206 ? 11.171 5.890 17.998 1.00 76.81 206 GLU A N 1
ATOM 1592 C CA . GLU A 1 206 ? 10.238 4.852 18.448 1.00 76.81 206 GLU A CA 1
ATOM 1593 C C . GLU A 1 206 ? 9.514 4.190 17.267 1.00 76.81 206 GLU A C 1
ATOM 1595 O O . GLU A 1 206 ? 9.372 2.965 17.200 1.00 76.81 206 GLU A O 1
ATOM 1600 N N . GLY A 1 207 ? 9.094 5.000 16.289 1.00 76.19 207 GLY A N 1
ATOM 1601 C CA . GLY A 1 207 ? 8.448 4.520 15.074 1.00 76.19 207 GLY A CA 1
ATOM 1602 C C . GLY A 1 207 ? 9.408 3.825 14.104 1.00 76.19 207 GLY A C 1
ATOM 1603 O O . GLY A 1 207 ? 8.948 3.259 13.101 1.00 76.19 207 GLY A O 1
ATOM 1604 N N . ARG A 1 208 ? 10.724 3.840 14.356 1.00 79.44 208 ARG A N 1
ATOM 1605 C CA . ARG A 1 208 ? 11.764 3.285 13.471 1.00 79.44 208 ARG A CA 1
ATOM 1606 C C . ARG A 1 208 ? 11.602 3.779 12.033 1.00 79.44 208 ARG A C 1
ATOM 1608 O O . ARG A 1 208 ? 11.469 2.997 11.082 1.00 79.44 208 ARG A O 1
ATOM 1615 N N . TRP A 1 209 ? 11.462 5.089 11.878 1.00 78.94 209 TRP A N 1
ATOM 1616 C CA . TRP A 1 209 ? 11.360 5.720 10.568 1.00 78.94 209 TRP A CA 1
ATOM 1617 C C . TRP A 1 209 ? 12.713 5.667 9.856 1.00 78.94 209 TRP A C 1
ATOM 1619 O O . TRP A 1 209 ? 13.755 5.803 10.483 1.00 78.94 209 TRP A O 1
ATOM 1629 N N . LEU A 1 210 ? 12.697 5.417 8.543 1.00 78.06 210 LEU A N 1
ATOM 1630 C CA . LEU A 1 210 ? 13.935 5.264 7.764 1.00 78.06 210 LEU A CA 1
ATOM 1631 C C . LEU A 1 210 ? 14.607 6.612 7.486 1.00 78.06 210 LEU A C 1
ATOM 1633 O O . LEU A 1 210 ? 15.808 6.660 7.252 1.00 78.06 210 LEU A O 1
ATOM 1637 N N . SER A 1 211 ? 13.820 7.685 7.465 1.00 83.69 211 SER A N 1
ATOM 1638 C CA . SER A 1 211 ? 14.289 9.047 7.236 1.00 83.69 211 SER A CA 1
ATOM 1639 C C . SER A 1 211 ? 13.284 10.068 7.757 1.00 83.69 211 SER A C 1
ATOM 1641 O O . SER A 1 211 ? 12.082 9.786 7.835 1.00 83.69 211 SER A O 1
ATOM 1643 N N . ASP A 1 212 ? 13.762 11.276 8.030 1.00 86.62 212 ASP A N 1
ATOM 1644 C CA . ASP A 1 212 ? 12.932 12.411 8.439 1.00 86.62 212 ASP A CA 1
ATOM 1645 C C . ASP A 1 212 ? 11.886 12.750 7.375 1.00 86.62 212 ASP A C 1
ATOM 1647 O O . ASP A 1 212 ? 10.718 12.951 7.699 1.00 86.62 212 ASP A O 1
ATOM 1651 N N . SER A 1 213 ? 12.268 12.727 6.094 1.00 83.38 213 SER A N 1
ATOM 1652 C CA . SER A 1 213 ? 11.348 12.973 4.979 1.00 83.38 213 SER A CA 1
ATOM 1653 C C . SER A 1 213 ? 10.200 11.965 4.963 1.00 83.38 213 SER A C 1
ATOM 1655 O O . SER A 1 213 ? 9.057 12.345 4.735 1.00 83.38 213 SER A O 1
ATOM 1657 N N . SER A 1 214 ? 10.475 10.688 5.263 1.00 80.00 214 SER A N 1
ATOM 1658 C CA . SER A 1 214 ? 9.429 9.660 5.315 1.00 80.00 214 SER A CA 1
ATOM 1659 C C . SER A 1 214 ? 8.428 9.890 6.446 1.00 80.00 214 SER A C 1
ATOM 1661 O O . SER A 1 214 ? 7.246 9.611 6.266 1.00 80.00 214 SER A O 1
ATOM 1663 N N . LEU A 1 215 ? 8.888 10.418 7.587 1.00 84.88 215 LEU A N 1
ATOM 1664 C CA . LEU A 1 215 ? 8.007 10.805 8.682 1.00 84.88 215 LEU A CA 1
ATOM 1665 C C . LEU A 1 215 ? 7.218 12.068 8.319 1.00 84.88 215 LEU A C 1
ATOM 1667 O O . LEU A 1 215 ? 6.007 12.056 8.458 1.00 84.88 215 LEU A O 1
ATOM 1671 N N . ARG A 1 216 ? 7.849 13.121 7.789 1.00 85.69 216 ARG A N 1
ATOM 1672 C CA . ARG A 1 216 ? 7.159 14.372 7.407 1.00 85.69 216 ARG A CA 1
ATOM 1673 C C . ARG A 1 216 ? 6.049 14.149 6.386 1.00 85.69 216 ARG A C 1
ATOM 1675 O O . ARG A 1 216 ? 4.911 14.506 6.658 1.00 85.69 216 ARG A O 1
ATOM 1682 N N . ILE A 1 217 ? 6.361 13.450 5.290 1.00 81.69 217 ILE A N 1
ATOM 1683 C CA . ILE A 1 217 ? 5.370 13.054 4.279 1.00 81.69 217 ILE A CA 1
ATOM 1684 C C . ILE A 1 217 ? 4.196 12.347 4.953 1.00 81.69 217 ILE A C 1
ATOM 1686 O O . ILE A 1 217 ? 3.045 12.570 4.611 1.00 81.69 217 ILE A O 1
ATOM 1690 N N . TYR A 1 218 ? 4.475 11.497 5.934 1.00 78.19 218 TYR A N 1
ATOM 1691 C CA . TYR A 1 218 ? 3.433 10.796 6.656 1.00 78.19 218 TYR A CA 1
ATOM 1692 C C . TYR A 1 218 ? 2.595 11.707 7.565 1.00 78.19 218 TYR A C 1
ATOM 1694 O O . TYR A 1 218 ? 1.375 11.567 7.582 1.00 78.19 218 TYR A O 1
ATOM 1702 N N . LEU A 1 219 ? 3.220 12.642 8.288 1.00 80.31 219 LEU A N 1
ATOM 1703 C CA . LEU A 1 219 ? 2.527 13.626 9.129 1.00 80.31 219 LEU A CA 1
ATOM 1704 C C . LEU A 1 219 ? 1.561 14.481 8.300 1.00 80.31 219 LEU A C 1
ATOM 1706 O O . LEU A 1 219 ? 0.393 14.611 8.669 1.00 80.31 219 LEU A O 1
ATOM 1710 N N . ASP A 1 220 ? 2.024 14.986 7.157 1.00 80.50 220 ASP A N 1
ATOM 1711 C CA . ASP A 1 220 ? 1.220 15.822 6.261 1.00 80.50 220 ASP A CA 1
ATOM 1712 C C . ASP A 1 220 ? -0.013 15.058 5.759 1.00 80.50 220 ASP A C 1
ATOM 1714 O O . ASP A 1 220 ? -1.133 15.568 5.748 1.00 80.50 220 ASP A O 1
ATOM 1718 N N . GLN A 1 221 ? 0.161 13.780 5.420 1.00 75.50 221 GLN A N 1
ATOM 1719 C CA . GLN A 1 221 ? -0.936 12.925 4.962 1.00 75.50 221 GLN A CA 1
ATOM 1720 C C . GLN A 1 221 ? -1.966 12.644 6.054 1.00 75.50 221 GLN A C 1
ATOM 1722 O O . GLN A 1 221 ? -3.164 12.561 5.779 1.00 75.50 221 GLN A O 1
ATOM 1727 N N . VAL A 1 222 ? -1.507 12.480 7.292 1.00 74.69 222 VAL A N 1
ATOM 1728 C CA . VAL A 1 222 ? -2.382 12.252 8.442 1.00 74.69 222 VAL A CA 1
ATOM 1729 C C . VAL A 1 222 ? -3.203 13.491 8.762 1.00 74.69 222 VAL A C 1
ATOM 1731 O O . VAL A 1 222 ? -4.387 13.352 9.068 1.00 74.69 222 VAL A O 1
ATOM 1734 N N . ALA A 1 223 ? -2.617 14.684 8.645 1.00 77.06 223 ALA A N 1
ATOM 1735 C CA . ALA A 1 223 ? -3.342 15.935 8.828 1.00 77.06 223 ALA A CA 1
ATOM 1736 C C . ALA A 1 223 ? -4.523 16.050 7.849 1.00 77.06 223 ALA A C 1
ATOM 1738 O O . ALA A 1 223 ? -5.635 16.368 8.268 1.00 77.06 223 ALA A O 1
ATOM 1739 N N . VAL A 1 224 ? -4.317 15.697 6.576 1.00 76.38 224 VAL A N 1
ATOM 1740 C CA . VAL A 1 224 ? -5.377 15.728 5.552 1.00 76.38 224 VAL A CA 1
ATOM 1741 C C . VAL A 1 224 ? -6.446 14.660 5.808 1.00 76.38 224 VAL A C 1
ATOM 1743 O O . VAL A 1 224 ? -7.639 14.949 5.780 1.00 76.38 224 VAL A O 1
ATOM 1746 N N . ALA A 1 225 ? -6.043 13.422 6.105 1.00 77.44 225 ALA A N 1
ATOM 1747 C CA . ALA A 1 225 ? -6.980 12.308 6.276 1.00 77.44 225 ALA A CA 1
ATOM 1748 C C . ALA A 1 225 ? -7.650 12.245 7.669 1.00 77.44 225 ALA A C 1
ATOM 1750 O O . ALA A 1 225 ? -8.521 11.404 7.907 1.00 77.44 225 ALA A O 1
ATOM 1751 N N . GLY A 1 226 ? -7.257 13.117 8.603 1.00 77.75 226 GLY A N 1
ATOM 1752 C CA . GLY A 1 226 ? -7.763 13.151 9.977 1.00 77.75 226 GLY A CA 1
ATOM 1753 C C . GLY A 1 226 ? -9.258 13.454 10.097 1.00 77.75 226 GLY A C 1
ATOM 1754 O O . GLY A 1 226 ? -9.895 12.980 11.038 1.00 77.75 226 GLY A O 1
ATOM 1755 N N . GLN A 1 227 ? -9.838 14.172 9.130 1.00 81.62 227 GLN A N 1
ATOM 1756 C CA . GLN A 1 227 ? -11.259 14.540 9.143 1.00 81.62 227 GLN A CA 1
ATOM 1757 C C . GLN A 1 227 ? -12.169 13.306 9.121 1.00 81.62 227 GLN A C 1
ATOM 1759 O O . GLN A 1 227 ? -13.003 13.149 10.011 1.00 81.62 227 GLN A O 1
ATOM 1764 N N . SER A 1 228 ? -11.929 12.359 8.207 1.00 83.00 228 SER A N 1
ATOM 1765 C CA . SER A 1 228 ? -12.724 11.125 8.116 1.00 83.00 228 SER A CA 1
ATOM 1766 C C . SER A 1 228 ? -12.628 10.264 9.380 1.00 83.00 228 SER A C 1
ATOM 1768 O O . SER A 1 228 ? -13.589 9.600 9.768 1.00 83.00 228 SER A O 1
ATOM 1770 N N . ALA A 1 229 ? -11.470 10.266 10.048 1.00 85.06 229 ALA A N 1
ATOM 1771 C CA . ALA A 1 229 ? -11.307 9.571 11.322 1.00 85.06 229 ALA A CA 1
ATOM 1772 C C . ALA A 1 229 ? -12.096 10.259 12.449 1.00 85.06 229 ALA A C 1
ATOM 1774 O O . ALA A 1 229 ? -12.705 9.575 13.271 1.00 85.06 229 ALA A O 1
ATOM 1775 N N . SER A 1 230 ? -12.110 11.595 12.472 1.00 85.94 230 SER A N 1
ATOM 1776 C CA . SER A 1 230 ? -12.862 12.393 13.446 1.00 85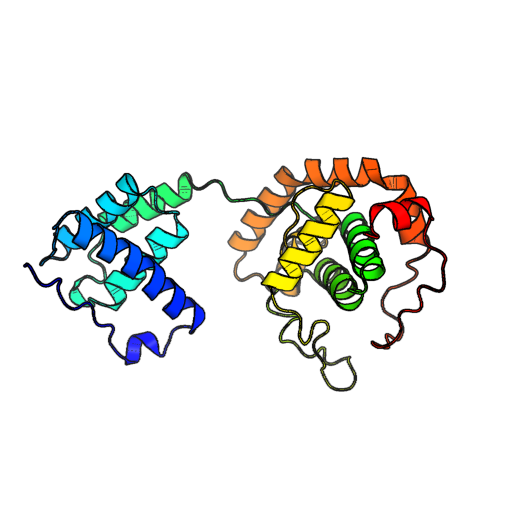.94 230 SER A CA 1
ATOM 1777 C C . SER A 1 230 ? -14.374 12.191 13.307 1.00 85.94 230 SER A C 1
ATOM 1779 O O . SER A 1 230 ? -15.049 11.895 14.292 1.00 85.94 230 SER A O 1
ATOM 1781 N N . GLU A 1 231 ? -14.899 12.242 12.080 1.00 88.81 231 GLU A N 1
ATOM 1782 C CA . GLU A 1 231 ? -16.314 11.976 11.785 1.00 88.81 231 GLU A CA 1
ATOM 1783 C C . GLU A 1 231 ? -16.738 10.576 12.246 1.00 88.81 231 GLU A C 1
ATOM 1785 O O . GLU A 1 231 ? -17.760 10.406 12.918 1.00 88.81 231 GLU A O 1
ATOM 1790 N N . ALA A 1 232 ? -15.914 9.568 11.944 1.00 87.56 232 ALA A N 1
ATOM 1791 C CA . ALA A 1 232 ? -16.160 8.195 12.362 1.00 87.56 232 ALA A CA 1
ATOM 1792 C C . ALA A 1 232 ? -16.160 8.043 13.894 1.00 87.56 232 ALA A C 1
ATOM 1794 O O . ALA A 1 232 ? -17.006 7.337 14.444 1.00 87.56 232 ALA A O 1
ATOM 1795 N N . ILE A 1 233 ? -15.250 8.726 14.596 1.00 88.38 233 ILE A N 1
ATOM 1796 C CA . ILE A 1 233 ? -15.237 8.762 16.064 1.00 88.38 233 ILE A CA 1
ATOM 1797 C C . ILE A 1 233 ? -16.499 9.441 16.596 1.00 88.38 233 ILE A C 1
ATOM 1799 O O . ILE A 1 233 ? -17.114 8.911 17.517 1.00 88.38 233 ILE A O 1
ATOM 1803 N N . GLY A 1 234 ? -16.922 10.560 16.004 1.00 90.44 234 GLY A N 1
ATOM 1804 C CA . GLY A 1 234 ? -18.140 11.274 16.390 1.00 90.44 234 GLY A CA 1
ATOM 1805 C C . GLY A 1 234 ? -19.381 10.383 16.321 1.00 90.44 234 GLY A C 1
ATOM 1806 O O . GLY A 1 234 ? -20.136 10.299 17.291 1.00 90.44 234 GLY A O 1
ATOM 1807 N N . LYS A 1 235 ? -19.533 9.627 15.225 1.00 91.12 235 LYS A N 1
ATOM 1808 C CA . LYS A 1 235 ? -20.640 8.675 15.026 1.00 91.12 235 LYS A CA 1
ATOM 1809 C C . LYS A 1 235 ? -20.697 7.579 16.097 1.00 91.12 235 LYS A C 1
ATOM 1811 O O . LYS A 1 235 ? -21.781 7.120 16.450 1.00 91.12 235 LYS A O 1
ATOM 1816 N N . HIS A 1 236 ? -19.541 7.173 16.620 1.00 90.94 236 HIS A N 1
ATOM 1817 C CA . HIS A 1 236 ? -19.404 6.069 17.575 1.00 90.94 236 HIS A CA 1
ATOM 1818 C C . HIS A 1 236 ? -19.018 6.521 18.989 1.00 90.94 236 HIS A C 1
ATOM 1820 O O . HIS A 1 236 ? -18.652 5.688 19.815 1.00 90.94 236 HIS A O 1
ATOM 1826 N N . ASN A 1 237 ? -19.097 7.818 19.300 1.00 90.44 237 ASN A N 1
ATOM 1827 C CA . ASN A 1 237 ? -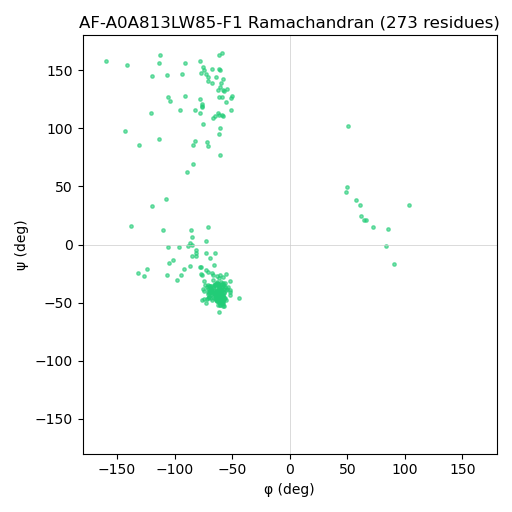18.486 8.388 20.504 1.00 90.44 237 ASN A CA 1
ATOM 1828 C C . ASN A 1 237 ? -19.007 7.762 21.811 1.00 90.44 237 ASN A C 1
ATOM 1830 O O . ASN A 1 237 ? -18.221 7.441 22.699 1.00 90.44 237 ASN A O 1
ATOM 1834 N N . LEU A 1 238 ? -20.321 7.528 21.916 1.00 88.44 238 LEU A N 1
ATOM 1835 C CA . LEU A 1 238 ? -20.924 6.901 23.101 1.00 88.44 238 LEU A CA 1
ATOM 1836 C C . LEU A 1 238 ? -20.374 5.491 23.341 1.00 88.44 238 LEU A C 1
ATOM 1838 O O . LEU A 1 238 ? -19.941 5.172 24.446 1.00 88.44 238 LEU A O 1
ATOM 1842 N N . LEU A 1 239 ? -20.332 4.684 22.282 1.00 86.81 239 LEU A N 1
ATOM 1843 C CA . LEU A 1 239 ? -19.800 3.328 22.324 1.00 86.81 239 LEU A CA 1
ATOM 1844 C C . LEU A 1 239 ? -18.300 3.333 22.635 1.00 86.81 239 LEU A C 1
ATOM 1846 O O . LEU A 1 239 ? -17.836 2.569 23.471 1.00 86.81 239 LEU A O 1
ATOM 1850 N N . ILE A 1 240 ? -17.532 4.212 21.993 1.00 88.00 240 ILE A N 1
ATOM 1851 C CA . ILE A 1 240 ? -16.096 4.366 22.244 1.00 88.00 240 ILE A CA 1
ATOM 1852 C C . ILE A 1 240 ? -15.845 4.730 23.707 1.00 88.00 240 ILE A C 1
ATOM 1854 O O . ILE A 1 240 ? -14.941 4.163 24.318 1.00 88.00 240 ILE A O 1
ATOM 1858 N N . LYS A 1 241 ? -16.622 5.658 24.277 1.00 88.19 241 LYS A N 1
ATOM 1859 C CA . LYS A 1 241 ? -16.502 6.063 25.681 1.00 88.19 241 LYS A CA 1
ATOM 1860 C C . LYS A 1 241 ? -16.756 4.875 26.606 1.00 88.19 241 LYS A C 1
ATOM 1862 O O . LYS A 1 241 ? -15.929 4.612 27.474 1.00 88.19 241 LYS A O 1
ATOM 1867 N N . GLU A 1 242 ? -17.829 4.125 26.366 1.00 86.31 242 GLU A N 1
ATOM 1868 C CA . GLU A 1 242 ? -18.152 2.909 27.119 1.00 86.31 242 GLU A CA 1
ATOM 1869 C C . GLU A 1 242 ? -17.017 1.875 27.031 1.00 86.31 242 GLU A C 1
ATOM 1871 O O . GLU A 1 242 ? -16.463 1.468 28.055 1.00 86.31 242 GLU A O 1
ATOM 1876 N N . LEU A 1 243 ? -16.583 1.531 25.814 1.00 84.38 243 LEU A N 1
ATOM 1877 C CA . LEU A 1 243 ? -15.488 0.586 25.585 1.00 84.38 243 LEU A CA 1
ATOM 1878 C C . LEU A 1 243 ? -14.184 1.053 26.239 1.00 84.38 243 LEU A C 1
ATOM 1880 O O . LEU A 1 243 ? -13.476 0.244 26.824 1.00 84.38 243 LEU A O 1
ATOM 1884 N N . THR A 1 244 ? -13.870 2.349 26.184 1.00 83.62 244 THR A N 1
ATOM 1885 C CA . THR A 1 244 ? -12.642 2.907 26.770 1.00 83.62 244 THR A CA 1
ATOM 1886 C C . THR A 1 244 ? -12.662 2.835 28.293 1.00 83.62 244 THR A C 1
ATOM 1888 O O . THR A 1 244 ? -11.638 2.515 28.885 1.00 83.62 244 THR A O 1
ATOM 1891 N N . THR A 1 245 ? -13.810 3.077 28.936 1.00 81.25 245 THR A N 1
ATOM 1892 C CA . THR A 1 245 ? -13.932 2.928 30.399 1.00 81.25 245 THR A CA 1
ATOM 1893 C C . THR A 1 245 ? -13.785 1.481 30.858 1.00 81.25 245 THR A C 1
ATOM 1895 O O . THR A 1 245 ? -13.262 1.232 31.938 1.00 81.25 245 THR A O 1
ATOM 1898 N N . GLN A 1 246 ? -14.193 0.526 30.020 1.00 72.38 246 GLN A N 1
ATOM 1899 C CA . GLN A 1 246 ? -13.998 -0.903 30.272 1.00 72.38 246 GLN A CA 1
ATOM 1900 C C . GLN A 1 246 ? -12.563 -1.356 29.966 1.00 72.38 246 GLN A C 1
ATOM 1902 O O . GLN A 1 246 ? -12.115 -2.393 30.451 1.00 72.38 246 GLN A O 1
ATOM 1907 N N . PHE A 1 247 ? -11.825 -0.579 29.173 1.00 69.31 247 PHE A N 1
ATOM 1908 C CA . PHE A 1 247 ? -10.448 -0.849 28.780 1.00 69.31 247 PHE A CA 1
ATOM 1909 C C . PHE A 1 247 ? -9.462 -0.250 29.796 1.00 69.31 247 PHE A C 1
ATOM 1911 O O . PHE A 1 247 ? -8.684 0.654 29.483 1.00 69.31 247 PHE A O 1
ATOM 1918 N N . VAL A 1 248 ? -9.519 -0.736 31.040 1.00 57.59 248 VAL A N 1
ATOM 1919 C CA . VAL A 1 248 ? -8.576 -0.355 32.101 1.00 57.59 248 VAL A CA 1
ATOM 1920 C C . VAL A 1 248 ? -7.252 -1.069 31.845 1.00 57.59 248 VAL A C 1
ATOM 1922 O O . VAL A 1 248 ? -7.142 -2.267 32.060 1.00 57.59 248 VAL A O 1
ATOM 1925 N N . ASP A 1 249 ? -6.290 -0.301 31.342 1.00 54.66 249 ASP A N 1
ATOM 1926 C CA . ASP A 1 249 ? -4.881 -0.640 31.130 1.00 54.66 249 ASP A CA 1
ATOM 1927 C C . ASP A 1 249 ? -4.610 -1.961 30.366 1.00 54.66 249 ASP A C 1
ATOM 1929 O O . ASP A 1 249 ? -4.681 -3.051 30.930 1.00 54.66 249 ASP A O 1
ATOM 1933 N N . PRO A 1 250 ? -4.261 -1.918 29.066 1.00 51.72 250 PRO A N 1
ATOM 1934 C CA . PRO A 1 250 ? -4.150 -3.136 28.268 1.00 51.72 250 PRO A CA 1
ATOM 1935 C C . PRO A 1 250 ? -3.046 -4.116 28.690 1.00 51.72 250 PRO A C 1
ATOM 1937 O O . PRO A 1 250 ? -2.979 -5.184 28.090 1.00 51.72 250 PRO A O 1
ATOM 1940 N N . PHE A 1 251 ? -2.155 -3.785 29.636 1.00 51.62 251 PHE A N 1
ATOM 1941 C CA . PHE A 1 251 ? -0.892 -4.519 29.794 1.00 51.62 251 PHE A CA 1
ATOM 1942 C C . PHE A 1 251 ? -0.363 -4.880 31.203 1.00 51.62 251 PHE A C 1
ATOM 1944 O O . PHE A 1 251 ? 0.788 -5.322 31.249 1.00 51.62 251 PHE A O 1
ATOM 1951 N N . PRO A 1 252 ? -1.091 -4.855 32.337 1.00 42.00 252 PRO A N 1
ATOM 1952 C CA . PRO A 1 252 ? -0.586 -5.526 33.531 1.00 42.00 252 PRO A CA 1
ATOM 1953 C C . PRO A 1 252 ? -0.952 -7.027 33.485 1.00 42.00 252 PRO A C 1
ATOM 1955 O O . PRO A 1 252 ? -1.974 -7.444 34.018 1.00 42.00 252 PRO A O 1
ATOM 1958 N N . GLY A 1 253 ? -0.120 -7.858 32.828 1.00 49.28 253 GLY A N 1
ATOM 1959 C CA . GLY A 1 253 ? -0.125 -9.329 33.023 1.00 49.28 253 GLY A CA 1
ATOM 1960 C C . GLY A 1 253 ? -0.776 -10.236 31.956 1.00 49.28 253 GLY A C 1
ATOM 1961 O O . GLY A 1 253 ? -1.323 -11.277 32.299 1.00 49.28 253 GLY A O 1
ATOM 1962 N N . TRP A 1 254 ? -0.707 -9.888 30.668 1.00 47.88 254 TRP A N 1
ATOM 1963 C CA . TRP A 1 254 ? -1.359 -10.573 29.529 1.00 47.88 254 TRP A CA 1
ATOM 1964 C C . TRP A 1 254 ? -1.149 -12.112 29.402 1.00 47.88 254 TRP A C 1
ATOM 1966 O O . TRP A 1 254 ? -0.059 -12.539 29.005 1.00 47.88 254 TRP A O 1
ATOM 1976 N N . PRO A 1 255 ? -2.197 -12.965 29.525 1.00 46.00 255 PRO A N 1
ATOM 1977 C CA . PRO A 1 255 ? -2.178 -14.353 29.052 1.00 46.00 255 PRO A CA 1
ATOM 1978 C C . PRO A 1 255 ? -2.981 -14.514 27.739 1.00 46.00 255 PRO A C 1
ATOM 1980 O O . PRO A 1 255 ? -4.165 -14.205 27.646 1.00 46.00 255 PRO A O 1
ATOM 1983 N N . LEU A 1 256 ? -2.326 -15.029 26.691 1.00 48.97 256 LEU A N 1
ATOM 1984 C CA . LEU A 1 256 ? -2.779 -15.080 25.283 1.00 48.97 256 LEU A CA 1
ATOM 1985 C C . LEU A 1 256 ? -3.909 -16.078 24.930 1.00 48.97 256 LEU A C 1
ATOM 1987 O O . LEU A 1 256 ? -4.223 -16.223 23.740 1.00 48.97 256 LEU A O 1
ATOM 1991 N N . SER A 1 257 ? -4.485 -16.808 25.886 1.00 43.47 257 SER A N 1
ATOM 1992 C CA . SER A 1 257 ? -5.418 -17.912 25.590 1.00 43.47 257 SER A CA 1
ATOM 1993 C C . SER A 1 257 ? -6.880 -17.606 25.892 1.00 43.47 257 SER A C 1
ATOM 1995 O O . SER A 1 257 ? -7.753 -18.146 25.216 1.00 43.47 257 SER A O 1
ATOM 1997 N N . HIS A 1 258 ? -7.165 -16.705 26.828 1.00 45.19 258 HIS A N 1
ATOM 1998 C CA . HIS A 1 258 ? -8.531 -16.391 27.218 1.00 45.19 258 HIS A CA 1
ATOM 1999 C C . HIS A 1 258 ? -8.608 -14.896 27.501 1.00 45.19 258 HIS A C 1
ATOM 2001 O O . HIS A 1 258 ? -8.263 -14.449 28.586 1.00 45.19 258 HIS A O 1
ATOM 2007 N N . PHE A 1 259 ? -9.060 -14.117 26.521 1.00 46.06 259 PHE A N 1
ATOM 2008 C CA . PHE A 1 259 ? -9.813 -12.909 26.834 1.00 46.06 259 PHE A CA 1
ATOM 2009 C C . PHE A 1 259 ? -11.237 -13.411 27.082 1.00 46.06 259 PHE A C 1
ATOM 2011 O O . PHE A 1 259 ? -11.998 -13.541 26.120 1.00 46.06 259 PHE A O 1
ATOM 2018 N N . PRO A 1 260 ? -11.629 -13.799 28.311 1.00 45.84 260 PRO A N 1
ATOM 2019 C CA . PRO A 1 260 ? -13.042 -13.856 28.581 1.00 45.84 260 PRO A CA 1
ATOM 2020 C C . PRO A 1 260 ? -13.507 -12.410 28.410 1.00 45.84 260 PRO A C 1
ATOM 2022 O O . PRO A 1 260 ? -13.088 -11.525 29.156 1.00 45.84 260 PRO A O 1
ATOM 2025 N N . LEU A 1 261 ? -14.327 -12.150 27.391 1.00 49.22 261 LEU A N 1
ATOM 2026 C CA . LEU A 1 261 ? -15.205 -10.986 27.385 1.00 49.22 261 LEU A CA 1
ATOM 2027 C C . LEU A 1 261 ? -16.122 -11.169 28.605 1.00 49.22 261 LEU A C 1
ATOM 2029 O O . LEU A 1 261 ? -17.237 -11.658 28.488 1.00 49.22 261 LEU A O 1
ATOM 2033 N N . ARG A 1 262 ? -15.603 -10.895 29.811 1.00 44.75 262 ARG A N 1
ATOM 2034 C CA . ARG A 1 262 ? -16.342 -11.022 31.075 1.00 44.75 262 ARG A CA 1
ATOM 2035 C C . ARG A 1 262 ? -17.435 -9.970 31.175 1.00 44.75 262 ARG A C 1
ATOM 2037 O O . ARG A 1 262 ? -18.294 -10.082 32.038 1.00 44.75 262 ARG A O 1
ATOM 2044 N N . TYR A 1 263 ? -17.411 -8.983 30.286 1.00 51.47 263 TYR A N 1
ATOM 2045 C CA . TYR A 1 263 ? -18.410 -7.942 30.218 1.00 51.47 263 TYR A CA 1
ATOM 2046 C C . TYR A 1 263 ? -19.328 -8.179 29.022 1.00 51.47 263 TYR A C 1
ATOM 2048 O O . TYR A 1 263 ? -18.837 -8.356 27.900 1.00 51.47 263 TYR A O 1
ATOM 2056 N N . PRO A 1 264 ? -20.655 -8.203 29.244 1.00 57.03 264 PRO A N 1
ATOM 2057 C CA . PRO A 1 264 ? -21.606 -8.251 28.154 1.00 57.03 264 PRO A CA 1
ATOM 2058 C C . PRO A 1 264 ? -21.416 -6.987 27.319 1.00 57.03 264 PRO A C 1
ATOM 2060 O O . PRO A 1 264 ? -21.694 -5.879 27.771 1.00 57.03 264 PRO A O 1
ATOM 2063 N N . LEU A 1 265 ? -20.914 -7.155 26.097 1.00 64.31 265 LEU A N 1
ATOM 2064 C CA . LEU A 1 265 ? -20.885 -6.063 25.135 1.00 64.31 265 LEU A CA 1
ATOM 2065 C C . LEU A 1 265 ? -22.321 -5.592 24.868 1.00 64.31 265 LEU A C 1
ATOM 2067 O O . LEU A 1 265 ? -23.249 -6.414 24.909 1.00 64.31 265 LEU A O 1
ATOM 2071 N N . PRO A 1 266 ? -22.530 -4.304 24.546 1.00 68.31 266 PRO A N 1
ATOM 2072 C CA . PRO A 1 266 ? -23.855 -3.801 24.217 1.00 68.31 266 PRO A CA 1
ATOM 2073 C C . PRO A 1 266 ? -24.514 -4.682 23.149 1.00 68.31 266 PRO A C 1
ATOM 2075 O O . PRO A 1 266 ? -23.944 -4.897 22.078 1.00 68.31 266 PRO A O 1
ATOM 2078 N N . LYS A 1 267 ? -25.726 -5.195 23.407 1.00 71.06 267 LYS A N 1
ATOM 2079 C CA . LYS A 1 267 ? -26.425 -6.116 22.482 1.00 71.06 267 LYS A CA 1
ATOM 2080 C C . LYS A 1 267 ? -26.498 -5.568 21.052 1.00 71.06 267 LYS A C 1
ATOM 2082 O O . LYS A 1 267 ? -26.289 -6.315 20.103 1.00 71.06 267 LYS A O 1
ATOM 2087 N N . LYS A 1 268 ? -26.720 -4.256 20.906 1.00 69.75 268 LYS A N 1
ATOM 2088 C CA . LYS A 1 268 ? -26.740 -3.562 19.607 1.00 69.75 268 LYS A CA 1
ATOM 2089 C C . LYS A 1 268 ? -25.402 -3.657 18.860 1.00 69.75 268 LYS A C 1
ATOM 2091 O O . LYS A 1 268 ? -25.395 -3.812 17.647 1.00 69.75 268 LYS A O 1
ATOM 2096 N N . PHE A 1 269 ? -24.279 -3.607 19.575 1.00 71.44 269 PHE A N 1
ATOM 2097 C CA . PHE A 1 269 ? -22.942 -3.745 18.993 1.00 71.44 269 PHE A CA 1
ATOM 2098 C C . PHE A 1 269 ? -22.676 -5.182 18.531 1.00 71.44 269 PHE A C 1
ATOM 2100 O O . PHE A 1 269 ? -22.185 -5.405 17.426 1.00 71.44 269 PHE A O 1
ATOM 2107 N N . LEU A 1 270 ? -23.072 -6.166 19.344 1.00 73.50 270 LEU A N 1
ATOM 2108 C CA . LEU A 1 270 ? -22.984 -7.580 18.973 1.00 73.50 270 LEU A CA 1
ATOM 2109 C C . LEU A 1 270 ? -23.829 -7.892 17.732 1.00 73.50 270 LEU A C 1
ATOM 2111 O O . LEU A 1 270 ? -23.337 -8.551 16.822 1.00 73.50 270 LEU A O 1
ATOM 2115 N N . GLN A 1 271 ? -25.053 -7.363 17.656 1.00 80.81 271 GLN A N 1
ATOM 2116 C CA . GLN A 1 271 ? -25.951 -7.543 16.508 1.00 80.81 271 GLN A CA 1
ATOM 2117 C C . GLN A 1 271 ? -25.377 -6.984 15.199 1.00 80.81 271 GLN A C 1
ATOM 2119 O O . GLN A 1 271 ? -25.604 -7.565 14.146 1.00 80.81 271 GLN A O 1
ATOM 2124 N N . GLN A 1 272 ? -24.615 -5.888 15.243 1.00 74.81 272 GLN A N 1
ATOM 2125 C CA . GLN A 1 272 ? -23.979 -5.326 14.044 1.00 74.81 272 GLN A CA 1
ATOM 2126 C C . GLN A 1 272 ? -22.776 -6.155 13.567 1.00 74.81 272 GLN A C 1
ATOM 2128 O O . GLN A 1 272 ? -22.473 -6.207 12.374 1.00 74.81 272 GLN A O 1
ATOM 2133 N N . LEU A 1 273 ? -22.054 -6.793 14.492 1.00 70.62 273 LEU A N 1
ATOM 2134 C CA . LEU A 1 273 ? -20.764 -7.425 14.210 1.00 70.62 273 LEU A CA 1
ATOM 2135 C C . LEU A 1 273 ? -20.831 -8.929 13.967 1.00 70.62 273 LEU A C 1
ATOM 2137 O O . LEU A 1 273 ? -20.031 -9.459 13.178 1.00 70.62 273 LEU A O 1
ATOM 2141 N N . LEU A 1 274 ? -21.782 -9.609 14.598 1.00 69.38 274 LEU A N 1
ATOM 2142 C CA . LEU A 1 274 ? -22.051 -11.019 14.353 1.00 69.38 274 LEU A CA 1
ATOM 2143 C C . LEU A 1 274 ? -22.696 -11.190 12.9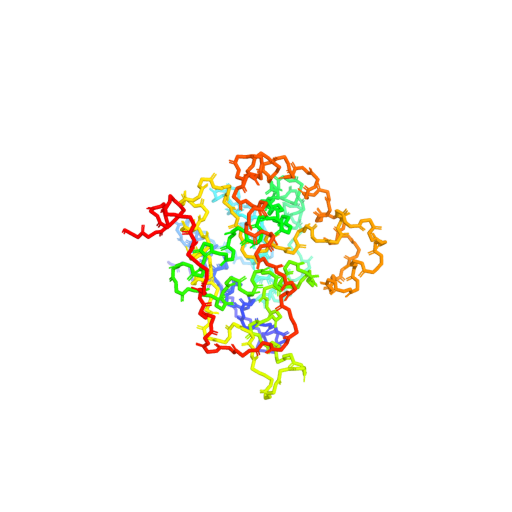60 1.00 69.38 274 LEU A C 1
ATOM 2145 O O . LEU A 1 274 ? -23.302 -10.246 12.449 1.00 69.38 274 LEU A O 1
ATOM 2149 N N . PRO A 1 275 ? -22.387 -12.281 12.239 1.00 57.09 275 PRO A N 1
ATOM 2150 C CA . PRO A 1 275 ? -23.065 -12.616 10.988 1.00 57.09 275 PRO A CA 1
ATOM 2151 C C . PRO A 1 275 ? -24.551 -12.906 11.205 1.00 57.09 275 PRO A C 1
ATOM 2153 O O . PRO A 1 275 ? -24.908 -13.345 12.322 1.00 57.09 275 PRO A O 1
#

Foldseek 3Di:
DDDAPPLAFDPVLVVPDDPVLVVLLVVLLVLLVVVCVVVVHYDDDLVSVLVSLVVCCVVVVDQLSSSVSNVVSSCRSPVVSVPPSVNSVVVSVVSVVPDPPPFAQAQALLNLLQLLVLCVLVVNNLLSVVLNVCLQQLEDPVDLQPFQDPPDPPRDRSQDPQDQV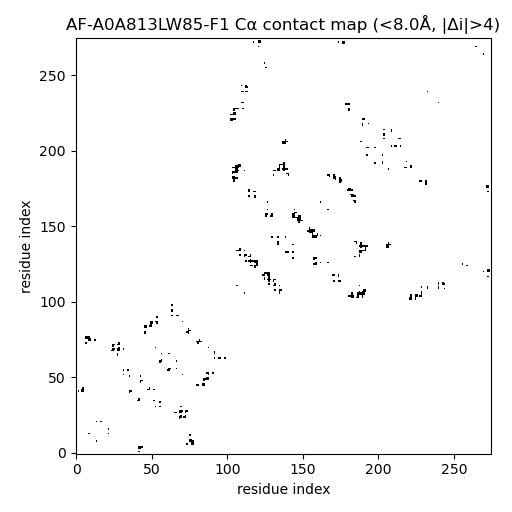NSQVSSQLSCVLLVAPNHHSNNSSQYRQVVVPHDLVVNCVSNVPPDSVSVVVSPVSNVVSHVSNVVSCVVCVVLSVVSVVVCDDVDDPDDSPDPPPPDPRDPVSSVSSPD

InterPro domains:
  IPR011010 DNA breaking-rejoining enzyme, catalytic core [SSF56349] (104-223)

Sequence (275 aa):
MIRPPALRPAPVSLARRQPSTVTNYRRCLLLFLKWCAYHGVSFSTPWQLDDLLVEWQVTNQATKSQFAAALAAAELCSPTCKGQLNWARMVLKDCEITSVISHHIPMPKQLAILIAFGLAVRGRGRLGAGVIFQQAKGLRRCFYCVSSVESTPKGIPIMAGITLPQHQKELRIVCEKLGLPPLTPHSPRATAQIISGRDFVSVREEGRWLSDSSLRIYLDQVAVAGQSASEAIGKHNLLIKELTTQFVDPFPGWPLSHFPLRYPLPKKFLQQLLP

pLDDT: mean 81.26, std 15.85, range [37.31, 98.31]

Organism: Polarella glacialis (NCBI:txid89957)

Nearest PDB structures (foldseek):
  2a3v-assembly1_A  TM=5.269E-01  e=1.266E-01  Vibrio cholerae O1 biovar El Tor str. N16961

Solvent-accessible surface area (backbone atoms only — not comparable to full-atom values): 15563 Å² total; per-residue (Å²): 135,87,77,71,72,83,72,55,57,54,71,75,71,53,72,78,48,58,71,69,57,54,53,48,18,53,55,31,34,48,55,53,53,49,51,30,60,73,72,72,55,81,56,91,48,50,64,50,47,22,54,51,52,41,51,48,35,68,75,66,62,49,50,61,70,45,46,53,29,20,53,55,34,49,30,52,23,34,67,87,34,50,91,58,44,56,64,40,49,51,53,51,53,52,37,60,76,67,52,76,74,83,64,56,37,26,27,40,72,61,53,27,51,51,50,18,50,48,29,33,78,69,75,34,42,52,59,14,51,46,42,40,51,26,17,78,47,28,44,54,68,71,47,47,57,67,39,46,43,87,89,40,96,82,38,60,28,71,36,63,93,63,50,70,70,56,51,49,51,54,48,42,54,44,24,59,59,67,71,40,70,93,55,50,82,61,8,28,40,51,26,48,51,70,79,67,72,55,56,69,65,61,46,36,59,65,32,64,52,94,42,71,65,63,48,49,59,47,52,58,40,24,65,69,33,38,57,65,40,49,54,45,45,63,78,40,41,70,60,39,51,55,53,51,71,71,57,72,65,97,69,92,76,82,64,98,85,64,82,72,75,83,60,86,68,60,66,72,60,50,64,54,65,53,132

Mean predicted aligned error: 9.17 Å

Radius of gyration: 23.27 Å; Cα contacts (8 Å, |Δi|>4): 302; chains: 1; bounding box: 52×34×69 Å